Protein AF-A0A836G8R0-F1 (afdb_monomer_lite)

Foldseek 3Di:
DVLVLVLVVLLVVLLVLLVVLCVVCVVLVVVLVVLCCVPPVPDDDDPVLVVLVVVLVVVLVVVLVVVLVVLVVVLVCLLCVQVPPPDDPDPDDRDASDDDPDPDPCDPPVVVVVNVVVSVVSVVSSCSVSVSVSVLSVLVSVLVSLVVSLVVLVVVLVVVVVVVVVPPDDPPVPVSVVVSVVSVVVSVVSVVVSVVSVVSSCVSCVVSVVVVVVSVVVSCVSVVVVVVVVVVVVVVVVVVVVVVVVVVVVVVCVVPVPDDDDDDDDDPVVVVVVVVVVVVPPDDDDDDYDDD

pLDDT: mean 70.73, std 18.94, range [25.61, 92.38]

InterPro domains:
  IPR004117 Olfactory receptor, insect [PF02949] (3-235)
  IPR004117 Olfactory receptor, insect [PTHR21137] (2-230)

Organism: NCBI:txid230685

Structure (mmCIF, N/CA/C/O backbone):
data_AF-A0A836G8R0-F1
#
_entry.id   AF-A0A836G8R0-F1
#
loop_
_atom_site.group_PDB
_atom_site.id
_atom_site.type_symbol
_atom_site.label_atom_id
_atom_site.label_alt_id
_atom_site.label_comp_id
_atom_site.label_asym_id
_atom_site.label_entity_id
_atom_site.label_seq_id
_atom_site.pdbx_PDB_ins_code
_atom_site.Cartn_x
_atom_site.Cartn_y
_atom_site.Cartn_z
_atom_site.occupancy
_atom_site.B_iso_or_equiv
_atom_site.auth_seq_id
_atom_site.auth_comp_id
_atom_site.auth_asym_id
_atom_site.auth_atom_id
_atom_site.pdbx_PDB_model_num
ATOM 1 N N . ALA A 1 1 ? 19.517 -10.349 -19.714 1.00 54.19 1 ALA A N 1
ATOM 2 C CA . ALA A 1 1 ? 18.412 -9.606 -20.362 1.00 54.19 1 ALA A CA 1
ATOM 3 C C . ALA A 1 1 ? 17.059 -10.266 -20.089 1.00 54.19 1 ALA A C 1
ATOM 5 O O . ALA A 1 1 ? 16.215 -9.619 -19.489 1.00 54.19 1 ALA A O 1
ATOM 6 N N . VAL A 1 2 ? 16.879 -11.550 -20.431 1.00 60.78 2 VAL A N 1
ATOM 7 C CA . VAL A 1 2 ? 15.608 -12.286 -20.248 1.00 60.78 2 VAL A CA 1
ATOM 8 C C . VAL A 1 2 ? 15.081 -12.245 -18.806 1.00 60.78 2 VAL A C 1
ATOM 10 O O . VAL A 1 2 ? 13.935 -11.873 -18.593 1.00 60.78 2 VAL A O 1
ATOM 13 N N . THR A 1 3 ? 15.918 -12.533 -17.805 1.00 64.56 3 THR A N 1
ATOM 14 C CA . THR A 1 3 ? 15.520 -12.524 -16.381 1.00 64.56 3 THR A CA 1
ATOM 15 C C . THR A 1 3 ? 15.133 -11.136 -15.857 1.00 64.56 3 THR A C 1
ATOM 17 O O . THR A 1 3 ? 14.161 -11.005 -15.119 1.00 64.56 3 THR A O 1
ATOM 20 N N . SER A 1 4 ? 15.851 -10.089 -16.275 1.00 63.47 4 SER A N 1
ATOM 21 C CA . SER A 1 4 ? 15.553 -8.698 -15.900 1.00 63.47 4 SER A CA 1
ATOM 22 C C . SER A 1 4 ? 14.238 -8.215 -16.512 1.00 63.47 4 SER A C 1
ATOM 24 O O . SER A 1 4 ? 13.442 -7.570 -15.833 1.00 63.47 4 SER A O 1
ATOM 26 N N . ASN A 1 5 ? 13.991 -8.557 -17.780 1.00 70.56 5 ASN A N 1
ATOM 27 C CA . ASN A 1 5 ? 12.737 -8.231 -18.451 1.00 70.56 5 ASN A CA 1
ATOM 28 C C . ASN A 1 5 ? 11.573 -9.025 -17.847 1.00 70.56 5 ASN A C 1
ATOM 30 O O . ASN A 1 5 ? 10.518 -8.452 -17.620 1.00 70.56 5 ASN A O 1
ATOM 34 N N . LEU A 1 6 ? 11.782 -10.299 -17.501 1.00 73.38 6 LEU A N 1
ATOM 35 C CA . LEU A 1 6 ? 10.781 -11.119 -16.818 1.00 73.38 6 LEU A CA 1
ATOM 36 C C . LEU A 1 6 ? 10.360 -10.500 -15.477 1.00 73.38 6 LEU A C 1
ATOM 38 O O . LEU A 1 6 ? 9.170 -10.402 -15.198 1.00 73.38 6 LEU A O 1
ATOM 42 N N . CYS A 1 7 ? 11.319 -10.034 -14.671 1.00 71.25 7 CYS A N 1
ATOM 43 C CA . CYS A 1 7 ? 11.047 -9.353 -13.404 1.00 71.25 7 CYS A CA 1
ATOM 44 C C . CYS A 1 7 ? 10.188 -8.090 -13.608 1.00 71.25 7 CYS A C 1
ATOM 46 O O . CYS A 1 7 ? 9.173 -7.913 -12.936 1.00 71.25 7 CYS A O 1
ATOM 48 N N . ALA A 1 8 ? 10.535 -7.260 -14.596 1.00 74.88 8 ALA A N 1
ATOM 49 C CA . ALA A 1 8 ? 9.745 -6.087 -14.964 1.00 74.88 8 ALA A CA 1
ATOM 50 C C . ALA A 1 8 ? 8.329 -6.449 -15.450 1.00 74.88 8 ALA A C 1
ATOM 52 O O . ALA A 1 8 ? 7.353 -5.830 -15.029 1.00 74.88 8 ALA A O 1
ATOM 53 N N . THR A 1 9 ? 8.191 -7.475 -16.293 1.00 80.38 9 THR A N 1
ATOM 54 C CA . THR A 1 9 ? 6.889 -7.942 -16.785 1.00 80.38 9 THR A CA 1
ATOM 55 C C . THR A 1 9 ? 6.015 -8.473 -15.649 1.00 80.38 9 THR A C 1
ATOM 57 O O . THR A 1 9 ? 4.830 -8.155 -15.604 1.00 80.38 9 THR A O 1
ATOM 60 N N . LEU A 1 10 ? 6.580 -9.218 -14.694 1.00 81.75 10 LEU A N 1
ATOM 61 C CA . LEU A 1 10 ? 5.851 -9.698 -13.514 1.00 81.75 10 LEU A CA 1
ATOM 62 C C . LEU A 1 10 ? 5.336 -8.540 -12.648 1.00 81.75 10 LEU A C 1
ATOM 64 O O . LEU A 1 10 ? 4.197 -8.589 -12.184 1.00 81.75 10 LEU A O 1
ATOM 68 N N . LEU A 1 11 ? 6.132 -7.478 -12.479 1.00 80.88 11 LEU A N 1
ATOM 69 C CA . LEU A 1 11 ? 5.703 -6.265 -11.777 1.00 80.88 11 LEU A CA 1
ATOM 70 C C . LEU A 1 11 ? 4.557 -5.552 -12.511 1.00 80.88 11 LEU A C 1
ATOM 72 O O . LEU A 1 11 ? 3.596 -5.129 -11.874 1.00 80.88 11 LEU A O 1
ATOM 76 N N . LEU A 1 12 ? 4.605 -5.463 -13.843 1.00 82.38 12 LEU A N 1
ATOM 77 C CA . LEU A 1 12 ? 3.512 -4.882 -14.631 1.00 82.38 12 LEU A CA 1
ATOM 78 C C . LEU A 1 12 ? 2.228 -5.717 -14.537 1.00 82.38 12 LEU A C 1
ATOM 80 O O . LEU A 1 12 ? 1.152 -5.160 -14.325 1.00 82.38 12 LEU A O 1
ATOM 84 N N . ILE A 1 13 ? 2.334 -7.046 -14.622 1.00 85.06 13 ILE A N 1
ATOM 85 C CA . ILE A 1 13 ? 1.195 -7.958 -14.435 1.00 85.06 13 ILE A CA 1
ATOM 86 C 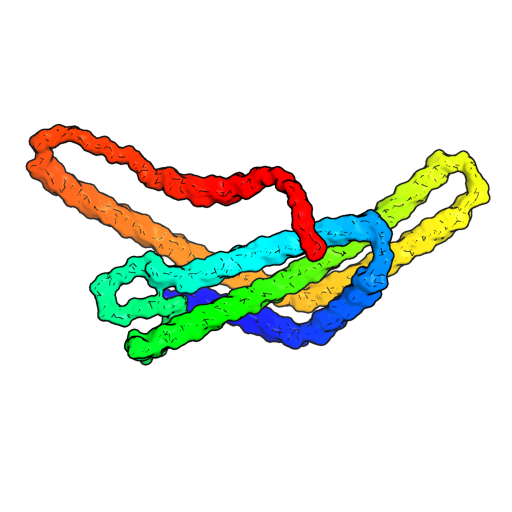C . ILE A 1 13 ? 0.569 -7.744 -13.053 1.00 85.06 13 ILE A C 1
ATOM 88 O O . ILE A 1 13 ? -0.648 -7.635 -12.940 1.00 85.06 13 ILE A O 1
ATOM 92 N N . MET A 1 14 ? 1.388 -7.619 -12.008 1.00 84.81 14 MET A N 1
ATOM 93 C CA . MET A 1 14 ? 0.929 -7.354 -10.645 1.00 84.81 14 MET A CA 1
ATOM 94 C C . MET A 1 14 ? 0.119 -6.050 -10.551 1.00 84.81 14 MET A C 1
ATOM 96 O O . MET A 1 14 ? -0.946 -6.030 -9.934 1.00 84.81 14 MET A O 1
ATOM 100 N N . ILE A 1 15 ? 0.580 -4.975 -11.196 1.00 84.56 15 ILE A N 1
ATOM 101 C CA . ILE A 1 15 ? -0.132 -3.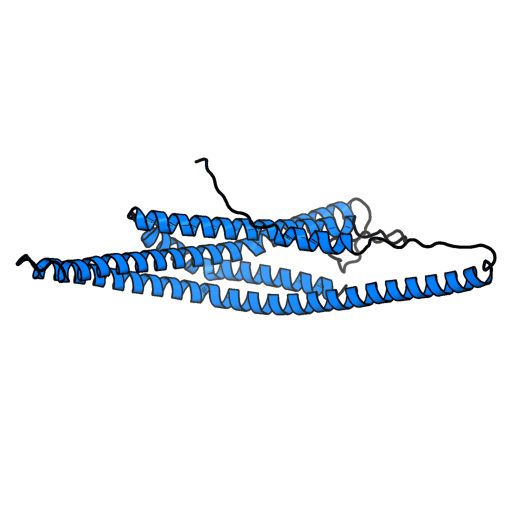686 -11.233 1.00 84.56 15 ILE A CA 1
ATOM 102 C C . ILE A 1 15 ? -1.474 -3.826 -11.951 1.00 84.56 15 ILE A C 1
ATOM 104 O O . ILE A 1 15 ? -2.493 -3.366 -11.435 1.00 84.56 15 ILE A O 1
ATOM 108 N N . LEU A 1 16 ? -1.498 -4.497 -13.105 1.00 84.81 16 LEU A N 1
ATOM 109 C CA . LEU A 1 16 ? -2.730 -4.736 -13.860 1.00 84.81 16 LEU A CA 1
ATOM 110 C C . LEU A 1 16 ? -3.735 -5.565 -13.055 1.00 84.81 16 LEU A C 1
ATOM 112 O O . LEU A 1 16 ? -4.916 -5.229 -13.025 1.00 84.81 16 LEU A O 1
ATOM 116 N N . VAL A 1 17 ? -3.271 -6.596 -12.343 1.00 85.81 17 VAL A N 1
ATOM 117 C CA . VAL A 1 17 ? -4.113 -7.405 -11.450 1.00 85.81 17 VAL A CA 1
ATOM 118 C C . VAL A 1 17 ? -4.684 -6.552 -10.317 1.00 85.81 17 VAL A C 1
ATOM 120 O O . VAL A 1 17 ? -5.879 -6.655 -10.037 1.00 85.81 17 VAL A O 1
ATOM 123 N N . LYS A 1 18 ? -3.887 -5.676 -9.687 1.00 83.69 18 LYS A N 1
ATOM 124 C CA . LYS A 1 18 ? -4.376 -4.762 -8.637 1.00 83.69 18 LYS A CA 1
ATOM 125 C C . LYS A 1 18 ? -5.424 -3.788 -9.168 1.00 83.69 18 LYS A C 1
ATOM 127 O O . LYS A 1 18 ? -6.480 -3.653 -8.556 1.00 83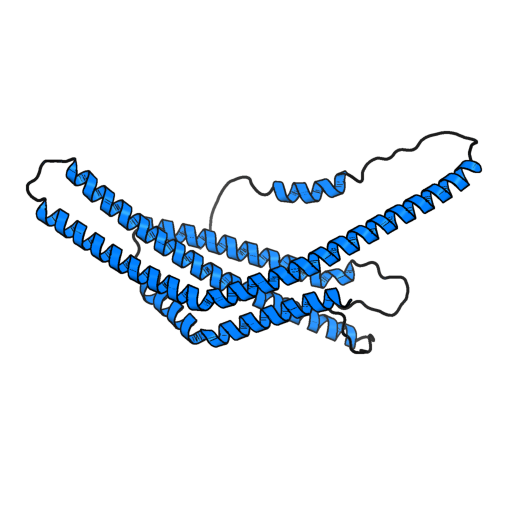.69 18 LYS A O 1
ATOM 132 N N . LEU A 1 19 ? -5.156 -3.138 -10.302 1.00 83.31 19 LEU A N 1
ATOM 133 C CA . LEU A 1 19 ? -6.085 -2.190 -10.924 1.00 83.31 19 LEU A CA 1
ATOM 134 C C . LEU A 1 19 ? -7.384 -2.880 -11.349 1.00 83.31 19 LEU A C 1
ATOM 136 O O . LEU A 1 19 ? -8.466 -2.407 -11.009 1.00 83.31 19 LEU A O 1
ATOM 140 N N . GLY A 1 20 ? -7.284 -4.034 -12.012 1.00 81.44 20 GLY A N 1
ATOM 141 C CA . GLY A 1 20 ? -8.441 -4.836 -12.404 1.00 81.44 20 GLY A CA 1
ATOM 142 C C . GLY A 1 20 ? -9.262 -5.292 -11.199 1.00 81.44 20 GLY A C 1
ATOM 143 O O . GLY A 1 20 ? -10.484 -5.169 -11.204 1.00 81.44 20 GLY A O 1
ATOM 144 N N . SER A 1 21 ? -8.602 -5.727 -10.124 1.00 81.81 21 SER A N 1
ATOM 145 C CA . SER A 1 21 ? -9.280 -6.108 -8.879 1.00 81.81 21 SER A CA 1
ATOM 146 C C . SER A 1 21 ? -9.962 -4.912 -8.213 1.00 81.81 21 SER A C 1
ATOM 148 O O . SER A 1 21 ? -11.096 -5.028 -7.761 1.00 81.81 21 SER A O 1
ATOM 150 N N . PHE A 1 22 ? -9.311 -3.746 -8.176 1.00 79.75 22 PHE A N 1
ATOM 151 C CA . PHE A 1 22 ? -9.901 -2.523 -7.630 1.00 79.75 22 PHE A CA 1
ATOM 152 C C . PHE A 1 22 ? -11.148 -2.096 -8.415 1.00 79.75 22 PHE A C 1
ATOM 154 O O . PHE A 1 22 ? -12.154 -1.724 -7.816 1.00 79.75 22 PHE A O 1
ATOM 161 N N . MET A 1 23 ? -11.110 -2.205 -9.746 1.00 80.94 23 MET A N 1
ATOM 162 C CA . MET A 1 23 ? -12.273 -1.954 -10.597 1.00 80.94 23 MET A CA 1
ATOM 163 C C . MET A 1 23 ? -13.387 -2.978 -10.366 1.00 80.94 23 MET A C 1
ATOM 165 O O . MET A 1 23 ? -14.545 -2.591 -10.244 1.00 80.94 23 MET A O 1
ATOM 169 N N . PHE A 1 24 ? -13.047 -4.264 -10.258 1.00 83.06 24 PHE A N 1
ATOM 170 C CA . PHE A 1 24 ? -14.015 -5.339 -10.036 1.00 83.06 24 PHE A CA 1
ATOM 171 C C . PHE A 1 24 ? -14.709 -5.234 -8.671 1.00 83.06 24 PHE A C 1
ATOM 173 O O . PHE A 1 24 ? -15.914 -5.436 -8.561 1.00 83.06 24 PHE A O 1
ATOM 180 N N . TYR A 1 25 ? -13.967 -4.873 -7.622 1.00 83.38 25 TYR A N 1
ATOM 181 C CA . TYR A 1 25 ? -14.499 -4.723 -6.267 1.00 83.38 25 TYR A CA 1
ATOM 182 C C . TYR A 1 25 ? -14.983 -3.309 -5.941 1.00 83.38 25 TYR A C 1
ATOM 184 O O . TYR A 1 25 ? -15.317 -3.039 -4.785 1.00 83.38 25 TYR A O 1
ATOM 192 N N . ARG A 1 26 ? -15.048 -2.410 -6.930 1.00 82.75 26 ARG A N 1
ATOM 193 C CA . ARG A 1 26 ? -15.385 -0.996 -6.735 1.00 82.75 26 ARG A CA 1
ATOM 194 C C . ARG A 1 26 ? -16.664 -0.808 -5.925 1.00 82.75 26 ARG A C 1
ATOM 196 O O . ARG A 1 26 ? -16.648 -0.047 -4.965 1.00 82.75 26 ARG A O 1
ATOM 203 N N . ASP A 1 27 ? -17.738 -1.519 -6.257 1.00 85.31 27 ASP A N 1
ATOM 204 C CA . ASP A 1 27 ? -19.027 -1.356 -5.571 1.00 85.31 27 ASP A CA 1
ATOM 205 C C . ASP A 1 27 ? -18.956 -1.780 -4.099 1.00 85.31 27 ASP A C 1
ATOM 207 O O . ASP A 1 27 ? -19.464 -1.087 -3.217 1.00 85.31 27 ASP A O 1
ATOM 211 N N . MET A 1 28 ? -18.249 -2.877 -3.803 1.00 84.31 28 MET A N 1
ATOM 212 C CA . MET A 1 28 ? -18.026 -3.313 -2.422 1.00 84.31 28 MET A CA 1
ATOM 213 C C . MET A 1 28 ? -17.127 -2.342 -1.653 1.00 84.31 28 MET A C 1
ATOM 215 O O . MET A 1 28 ? -17.401 -2.050 -0.490 1.00 84.31 28 MET A O 1
ATOM 219 N N . ILE A 1 29 ? -16.081 -1.814 -2.291 1.00 82.88 29 ILE A N 1
ATOM 220 C CA . ILE A 1 29 ? -15.187 -0.814 -1.697 1.00 82.88 29 ILE A CA 1
ATOM 221 C C . ILE A 1 29 ? -15.958 0.475 -1.386 1.00 82.88 29 ILE A C 1
ATOM 223 O O . ILE A 1 29 ? -15.849 0.995 -0.277 1.00 82.88 29 ILE A O 1
ATOM 227 N N . MET A 1 30 ? -16.788 0.959 -2.312 1.00 84.06 30 MET A N 1
ATOM 228 C CA . MET A 1 30 ? -17.650 2.123 -2.082 1.00 84.06 30 MET A CA 1
ATOM 229 C C . MET A 1 30 ? -18.652 1.864 -0.952 1.00 84.06 30 MET A C 1
ATOM 231 O O . MET A 1 30 ? -18.862 2.735 -0.109 1.00 84.06 30 MET A O 1
ATOM 235 N N . GLY A 1 31 ? -19.207 0.652 -0.865 1.00 85.19 31 GLY A N 1
ATOM 236 C CA . GLY A 1 31 ? -20.047 0.235 0.258 1.00 85.19 31 GLY A CA 1
ATOM 237 C C . GLY A 1 31 ? -19.312 0.258 1.604 1.00 85.19 31 GLY A C 1
ATOM 238 O O . GLY A 1 31 ? -19.872 0.716 2.600 1.00 85.19 31 GLY A O 1
ATOM 239 N N . LEU A 1 32 ? -18.048 -0.178 1.643 1.00 85.31 32 LEU A N 1
ATOM 240 C CA . LEU A 1 32 ? -17.201 -0.109 2.839 1.00 85.31 32 LEU A CA 1
ATOM 241 C C . LEU A 1 32 ? -16.897 1.339 3.241 1.00 85.31 32 LEU A C 1
ATOM 243 O O . LEU A 1 32 ? -16.991 1.656 4.426 1.00 85.31 32 LEU A O 1
ATOM 247 N N . ILE A 1 33 ? -16.586 2.212 2.277 1.00 85.25 33 ILE A N 1
ATOM 248 C CA . ILE A 1 33 ? -16.366 3.647 2.518 1.00 85.25 33 ILE A CA 1
ATOM 249 C C . ILE A 1 33 ? -17.631 4.277 3.099 1.00 85.25 33 ILE A C 1
ATOM 251 O O . ILE A 1 33 ? -17.570 4.905 4.150 1.00 85.25 33 ILE A O 1
ATOM 255 N N . HIS A 1 34 ? -18.786 4.053 2.470 1.00 85.75 34 HIS A N 1
ATOM 256 C CA . HIS A 1 34 ? -20.050 4.616 2.937 1.00 85.75 34 HIS A CA 1
ATOM 257 C C . HIS A 1 34 ? -20.434 4.097 4.331 1.00 85.75 34 HIS A C 1
ATOM 259 O O . HIS A 1 34 ? -20.905 4.849 5.186 1.00 85.75 34 HIS A O 1
ATOM 265 N N . PHE A 1 35 ? -20.197 2.808 4.597 1.00 83.56 35 PHE A N 1
ATOM 266 C CA . PHE A 1 35 ? -20.387 2.241 5.928 1.00 83.56 35 PHE A CA 1
ATOM 267 C C . PHE A 1 35 ? -19.480 2.919 6.961 1.00 83.56 35 PHE A C 1
ATOM 269 O O . PHE A 1 35 ? -19.952 3.239 8.057 1.00 83.56 35 PHE A O 1
ATOM 276 N N . ALA A 1 36 ? -18.209 3.141 6.622 1.00 82.56 36 ALA A N 1
ATOM 277 C CA . ALA A 1 36 ? -17.244 3.787 7.500 1.00 82.56 36 ALA A CA 1
ATOM 278 C C . ALA A 1 36 ? -17.600 5.253 7.765 1.00 82.56 36 ALA A C 1
ATOM 280 O O . ALA A 1 36 ? -17.610 5.688 8.912 1.00 82.56 36 ALA A O 1
ATOM 281 N N . GLU A 1 37 ? -17.986 5.991 6.732 1.00 81.50 37 GLU A N 1
ATOM 282 C CA . GLU A 1 37 ? -18.425 7.377 6.843 1.00 81.50 37 GLU A CA 1
ATOM 283 C C . GLU A 1 37 ? -19.621 7.506 7.794 1.00 81.50 37 GLU A C 1
ATOM 285 O O . GLU A 1 37 ? -19.577 8.257 8.772 1.00 81.50 37 GLU A O 1
ATOM 290 N N . LYS A 1 38 ? -20.655 6.688 7.571 1.00 82.12 38 LYS A N 1
ATOM 291 C CA . LYS A 1 38 ? -21.892 6.717 8.355 1.00 82.12 38 LYS A CA 1
ATOM 292 C C . LYS A 1 38 ? -21.706 6.279 9.809 1.00 82.12 38 LYS A C 1
ATOM 294 O O . LYS A 1 38 ? -22.376 6.810 10.689 1.00 82.12 38 LYS A O 1
ATOM 299 N N . ASN A 1 39 ? -20.864 5.276 10.068 1.00 78.56 39 ASN A N 1
ATOM 300 C CA . ASN A 1 39 ? -20.723 4.693 11.409 1.00 78.56 39 ASN A CA 1
ATOM 301 C C . ASN A 1 39 ? -19.535 5.243 12.204 1.00 78.56 39 ASN A C 1
ATOM 303 O O . ASN A 1 39 ? -19.537 5.095 13.425 1.00 78.56 39 ASN A O 1
ATOM 307 N N . PHE A 1 40 ? -18.530 5.826 11.545 1.00 77.69 40 PHE A N 1
ATOM 308 C CA . PHE A 1 40 ? -17.281 6.233 12.188 1.00 77.69 40 PHE A CA 1
ATOM 309 C C . PHE A 1 40 ? -16.953 7.709 11.988 1.00 77.69 40 PHE A C 1
ATOM 311 O O . PHE A 1 40 ? -16.570 8.344 12.964 1.00 77.69 40 PHE A O 1
ATOM 318 N N . TRP A 1 41 ? -17.077 8.272 10.783 1.00 72.06 41 TRP A N 1
ATOM 319 C CA . TRP A 1 41 ? -16.691 9.674 10.547 1.00 72.06 41 TRP A CA 1
ATOM 320 C C . TRP A 1 41 ? -17.763 10.677 10.976 1.00 72.06 41 TRP A C 1
ATOM 322 O O . TRP A 1 41 ? -17.426 11.749 11.464 1.00 72.06 41 TRP A O 1
ATOM 332 N N . GLY A 1 42 ? -19.044 10.317 10.871 1.00 66.88 42 GLY A N 1
ATOM 333 C CA . GLY A 1 42 ? -20.162 11.161 11.311 1.00 66.88 42 GLY A CA 1
ATOM 334 C C . GLY A 1 42 ? -20.458 11.129 12.817 1.00 66.88 42 GLY A C 1
ATOM 335 O O . GLY A 1 42 ? -21.486 11.654 13.237 1.00 66.88 42 GLY A O 1
ATOM 336 N N . VAL A 1 43 ? -19.619 10.480 13.632 1.00 76.81 43 VAL A N 1
ATOM 337 C CA . VAL A 1 43 ? -19.866 10.288 15.071 1.00 76.81 43 VAL A CA 1
ATOM 338 C C . VAL A 1 43 ? -19.007 11.241 15.897 1.00 76.81 43 VAL A C 1
ATOM 340 O O . VAL A 1 43 ? -17.803 11.355 15.685 1.00 76.81 43 VAL A O 1
ATOM 343 N N . THR A 1 44 ? -19.615 11.896 16.888 1.00 74.25 44 THR A N 1
ATOM 344 C CA . THR A 1 44 ? -18.897 12.703 17.882 1.00 74.25 44 THR A CA 1
ATOM 345 C C . THR A 1 44 ? -18.178 11.793 18.876 1.00 74.25 44 THR A C 1
ATOM 347 O O . THR A 1 44 ? -18.823 11.048 19.620 1.00 74.25 44 THR A O 1
ATOM 350 N N . TYR A 1 45 ? -16.848 11.848 18.888 1.00 77.75 45 TYR A N 1
ATOM 351 C CA . TYR A 1 45 ? -16.015 11.098 19.828 1.00 77.75 45 TYR A CA 1
ATOM 352 C C . TYR A 1 45 ? -15.768 11.893 21.111 1.00 77.75 45 TYR A C 1
ATOM 354 O O . TYR A 1 45 ? -15.608 13.111 21.076 1.00 77.75 45 TYR A O 1
ATOM 362 N N . ASP A 1 46 ? -15.701 11.181 22.235 1.00 84.94 46 ASP A N 1
ATOM 363 C CA . ASP A 1 46 ? -15.134 11.692 23.482 1.00 84.94 46 ASP A CA 1
ATOM 364 C C . ASP A 1 46 ? -13.646 12.040 23.311 1.00 84.94 46 ASP A C 1
ATOM 366 O O . ASP A 1 46 ? -12.974 11.540 22.404 1.00 84.94 46 ASP A O 1
ATOM 370 N N . GLU A 1 47 ? -13.120 12.899 24.186 1.00 86.00 47 GLU A N 1
ATOM 371 C CA . GLU A 1 47 ? -11.750 13.412 24.075 1.00 86.00 47 GLU A CA 1
ATOM 372 C C . GLU A 1 47 ? -10.700 12.288 24.073 1.00 86.00 47 GLU A C 1
ATOM 374 O O . GLU A 1 47 ? -9.763 12.320 23.273 1.00 86.00 47 GLU A O 1
ATOM 379 N N . ALA A 1 48 ? -10.892 11.246 24.889 1.00 85.19 48 ALA A N 1
ATOM 380 C CA . ALA A 1 48 ? -10.003 10.087 24.933 1.00 85.19 48 ALA A CA 1
ATOM 381 C C . ALA A 1 48 ? -10.026 9.296 23.612 1.00 85.19 48 ALA A C 1
ATOM 383 O O . ALA A 1 48 ? -8.976 9.021 23.024 1.00 85.19 48 ALA A O 1
ATOM 384 N N . SER A 1 49 ? -11.212 8.993 23.080 1.00 85.44 49 SER A N 1
ATOM 385 C CA . SER A 1 49 ? -11.365 8.313 21.788 1.00 85.44 49 SER A CA 1
ATOM 386 C C . SER A 1 49 ? -10.828 9.143 20.618 1.00 85.44 49 SER A C 1
ATOM 388 O O . SER A 1 49 ? -10.220 8.586 19.701 1.00 85.44 49 SER A O 1
ATOM 390 N N . ALA A 1 50 ? -10.987 10.469 20.655 1.00 87.31 50 ALA A N 1
ATOM 391 C CA . ALA A 1 50 ? -10.431 11.380 19.657 1.00 87.31 50 ALA A CA 1
ATOM 392 C C . ALA A 1 50 ? -8.893 11.411 19.700 1.00 87.31 50 ALA A C 1
ATOM 394 O O . ALA A 1 50 ? -8.243 11.404 18.651 1.00 87.31 50 ALA A O 1
ATOM 395 N N . GLN A 1 51 ? -8.291 11.389 20.896 1.00 90.75 51 GLN A N 1
ATOM 396 C CA . GLN A 1 51 ? -6.838 11.280 21.050 1.00 90.75 51 GLN A CA 1
ATOM 397 C C . GLN A 1 51 ? -6.302 9.947 20.513 1.00 90.75 51 GLN A C 1
ATOM 399 O O . GLN A 1 51 ? -5.284 9.943 19.814 1.00 90.75 51 GLN A O 1
ATOM 404 N N . ILE A 1 52 ? -6.997 8.834 20.778 1.00 90.06 52 ILE A N 1
ATOM 405 C CA . ILE A 1 52 ? -6.652 7.520 20.218 1.00 90.06 52 ILE A CA 1
ATOM 406 C C . ILE A 1 52 ? -6.687 7.586 18.689 1.00 90.06 52 ILE A C 1
ATOM 408 O O . ILE A 1 52 ? -5.689 7.252 18.049 1.00 90.06 52 ILE A O 1
ATOM 412 N N . LEU A 1 53 ? -7.788 8.067 18.101 1.00 89.75 53 LEU A N 1
ATOM 413 C CA . LEU A 1 53 ? -7.941 8.162 16.648 1.00 89.75 53 LEU A CA 1
ATOM 414 C C . LEU A 1 53 ? -6.824 9.003 16.017 1.00 89.75 53 LEU A C 1
ATOM 416 O O . LEU A 1 53 ? -6.146 8.531 15.110 1.00 89.75 53 LEU A O 1
ATOM 420 N N . LYS A 1 54 ? -6.526 10.179 16.583 1.00 90.31 54 LYS A N 1
ATOM 421 C CA . LYS A 1 54 ? -5.434 11.052 16.124 1.00 90.31 54 LYS A CA 1
ATOM 422 C C . LYS A 1 54 ? -4.061 10.373 16.184 1.00 90.31 54 LYS A C 1
ATOM 424 O O . LYS A 1 54 ? -3.203 10.626 15.336 1.00 90.31 54 LYS A O 1
ATOM 429 N N . GLY A 1 55 ? -3.833 9.517 17.181 1.00 91.88 55 GLY A N 1
ATOM 430 C CA . GLY A 1 55 ? -2.622 8.703 17.286 1.00 91.88 55 GLY A CA 1
ATOM 431 C C . GLY A 1 55 ? -2.486 7.707 16.132 1.00 91.88 55 GLY A C 1
ATOM 432 O O . GLY A 1 55 ? -1.421 7.625 15.514 1.00 91.88 55 GLY A O 1
ATOM 433 N N . TYR A 1 56 ? -3.569 6.999 15.804 1.00 90.75 56 TYR A N 1
ATOM 434 C CA . TYR A 1 56 ? -3.610 6.065 14.675 1.00 90.75 56 TYR A CA 1
ATOM 435 C C . TYR A 1 56 ? -3.555 6.774 13.321 1.00 90.75 56 TYR A C 1
ATOM 437 O O . TYR A 1 56 ? -2.850 6.301 12.433 1.00 90.75 56 TYR A O 1
ATOM 445 N N . ASP A 1 57 ? -4.195 7.933 13.173 1.00 89.56 57 ASP A N 1
ATOM 446 C CA . ASP A 1 57 ? -4.100 8.747 11.960 1.00 89.56 57 ASP A CA 1
ATOM 447 C C . ASP A 1 57 ? -2.654 9.186 11.726 1.00 89.56 57 ASP A C 1
ATOM 449 O O . ASP A 1 57 ? -2.117 9.032 10.631 1.00 89.56 57 ASP A O 1
ATOM 453 N N . LYS A 1 58 ? -1.955 9.644 12.773 1.00 91.69 58 LYS A N 1
ATOM 454 C CA . LYS A 1 58 ? -0.531 9.991 12.674 1.00 91.69 58 LYS A CA 1
ATOM 455 C C . LYS A 1 58 ? 0.333 8.787 12.298 1.00 91.69 58 LYS A C 1
ATOM 457 O O . LYS A 1 58 ? 1.254 8.931 11.490 1.00 91.69 58 LYS A O 1
ATOM 462 N N . LEU A 1 59 ? 0.056 7.616 12.873 1.00 90.25 59 LEU A N 1
ATOM 463 C CA . LEU A 1 59 ? 0.736 6.370 12.519 1.00 90.25 59 LEU A CA 1
ATOM 464 C C . LEU A 1 59 ? 0.504 6.024 11.040 1.00 90.25 59 LEU A C 1
ATOM 466 O O . LEU A 1 59 ? 1.470 5.770 10.322 1.00 90.25 59 LEU A O 1
ATOM 470 N N . GLY A 1 60 ? -0.744 6.089 10.573 1.00 87.69 60 GLY A N 1
ATOM 471 C CA . GLY A 1 60 ? -1.116 5.820 9.186 1.00 87.69 60 GLY A CA 1
ATOM 472 C C . GLY A 1 60 ? -0.489 6.787 8.200 1.00 87.69 60 GLY A C 1
ATOM 473 O O . GLY A 1 60 ? 0.149 6.345 7.247 1.00 87.69 60 GLY A O 1
ATOM 474 N N . MET A 1 61 ? -0.547 8.090 8.473 1.00 88.00 61 MET A N 1
ATOM 475 C CA . MET A 1 61 ? 0.127 9.095 7.651 1.00 88.00 61 MET A CA 1
ATOM 476 C C . MET A 1 61 ? 1.637 8.842 7.592 1.00 88.00 61 MET A C 1
ATOM 478 O O . MET A 1 61 ? 2.231 8.902 6.518 1.00 88.00 61 MET A O 1
ATOM 482 N N . THR A 1 62 ? 2.264 8.483 8.717 1.00 90.19 62 THR A N 1
ATOM 483 C CA . THR A 1 62 ? 3.696 8.144 8.746 1.00 90.19 62 THR A CA 1
ATOM 484 C C . THR A 1 62 ? 3.998 6.917 7.879 1.00 90.19 62 THR A C 1
ATOM 486 O O . THR A 1 62 ? 4.944 6.954 7.091 1.00 90.19 62 THR A O 1
ATOM 489 N N . MET A 1 63 ? 3.195 5.851 7.959 1.00 87.31 63 MET A N 1
ATOM 490 C CA . MET A 1 63 ? 3.356 4.659 7.110 1.00 87.31 63 MET A CA 1
ATOM 491 C C . MET A 1 63 ? 3.174 4.983 5.619 1.00 87.31 63 MET A C 1
ATOM 493 O O . MET A 1 63 ? 4.002 4.582 4.806 1.00 87.31 63 MET A O 1
ATOM 497 N N . ILE A 1 64 ? 2.151 5.763 5.259 1.00 87.94 64 ILE A N 1
ATOM 498 C CA . ILE A 1 64 ? 1.872 6.153 3.868 1.00 87.94 64 ILE A CA 1
ATOM 499 C C . ILE A 1 64 ? 3.012 6.999 3.298 1.00 87.94 64 ILE A C 1
ATOM 501 O O . ILE A 1 64 ? 3.503 6.711 2.204 1.00 87.94 64 ILE A O 1
ATOM 505 N N . TYR A 1 65 ? 3.469 8.025 4.024 1.00 87.06 65 TYR A N 1
ATOM 506 C CA . TYR A 1 65 ? 4.544 8.898 3.544 1.00 87.06 65 TYR A CA 1
ATOM 507 C C . TYR A 1 65 ? 5.868 8.154 3.402 1.00 87.06 65 TYR A C 1
ATOM 509 O O . TYR A 1 65 ? 6.547 8.308 2.389 1.00 87.06 65 TYR A O 1
ATOM 517 N N . THR A 1 66 ? 6.224 7.323 4.384 1.00 86.12 66 THR A N 1
ATOM 518 C CA . THR A 1 66 ? 7.465 6.537 4.333 1.00 86.12 66 THR A CA 1
ATOM 519 C C . THR A 1 66 ? 7.458 5.545 3.173 1.00 86.12 66 THR A C 1
ATOM 521 O O . THR A 1 66 ? 8.424 5.504 2.412 1.00 86.12 66 THR A O 1
ATOM 524 N N . PHE A 1 67 ? 6.359 4.814 2.970 1.00 83.25 67 PHE A N 1
ATOM 525 C CA . PHE A 1 67 ? 6.225 3.874 1.859 1.00 83.25 67 PHE A CA 1
ATOM 526 C C . PHE A 1 67 ? 6.264 4.576 0.495 1.00 83.25 67 PHE A C 1
ATOM 528 O O . PHE A 1 67 ? 7.020 4.181 -0.393 1.00 83.25 67 PHE A O 1
ATOM 535 N N . THR A 1 68 ? 5.525 5.676 0.351 1.00 84.00 68 THR A N 1
ATOM 536 C CA . THR A 1 68 ? 5.490 6.474 -0.883 1.00 84.00 68 THR A CA 1
ATOM 537 C C . THR A 1 68 ? 6.873 7.037 -1.221 1.00 84.00 68 THR A C 1
ATOM 539 O O . THR A 1 68 ? 7.327 6.932 -2.359 1.00 84.00 68 THR A O 1
ATOM 542 N N . PHE A 1 69 ? 7.592 7.569 -0.229 1.00 84.94 69 PHE A N 1
ATOM 543 C CA . PHE A 1 69 ? 8.950 8.086 -0.403 1.00 84.94 69 PHE A CA 1
ATOM 544 C C . PHE A 1 69 ? 9.938 7.003 -0.860 1.00 84.94 69 PHE A C 1
ATOM 546 O O . PHE A 1 69 ? 10.726 7.241 -1.776 1.00 84.94 69 PHE A O 1
ATOM 553 N N . MET A 1 70 ? 9.863 5.795 -0.287 1.00 83.38 70 MET A N 1
ATOM 554 C CA . MET A 1 70 ? 10.692 4.661 -0.717 1.00 83.38 70 MET A CA 1
ATOM 555 C C . MET A 1 70 ? 10.444 4.289 -2.186 1.00 83.38 70 MET A C 1
ATOM 557 O O . MET A 1 70 ? 11.403 4.093 -2.936 1.00 83.38 70 MET A O 1
ATOM 561 N N . VAL A 1 71 ? 9.179 4.235 -2.619 1.00 80.31 71 VAL A N 1
ATOM 562 C CA . VAL A 1 71 ? 8.822 3.903 -4.010 1.00 80.31 71 VAL A CA 1
ATOM 563 C C . VAL A 1 71 ? 9.277 4.994 -4.982 1.00 80.31 71 VAL A C 1
ATOM 565 O O . VAL A 1 71 ? 9.801 4.675 -6.053 1.00 80.31 71 VAL A O 1
ATOM 568 N N . TYR A 1 72 ? 9.160 6.271 -4.609 1.00 80.00 72 TYR A N 1
ATOM 569 C CA . TYR A 1 72 ? 9.674 7.374 -5.425 1.00 80.00 72 TYR A CA 1
ATOM 570 C C . TYR A 1 72 ? 11.191 7.314 -5.594 1.00 80.00 72 TYR A C 1
ATOM 572 O O . TYR A 1 72 ? 11.670 7.435 -6.719 1.00 80.00 72 TYR A O 1
ATOM 580 N N . ILE A 1 73 ? 11.947 7.066 -4.518 1.00 80.12 73 ILE A N 1
ATOM 581 C CA . ILE A 1 73 ? 13.405 6.897 -4.606 1.00 80.12 73 ILE A CA 1
ATOM 582 C C . ILE A 1 73 ? 13.760 5.727 -5.527 1.00 80.12 73 ILE A C 1
ATOM 584 O O . ILE A 1 73 ? 14.644 5.862 -6.371 1.00 80.12 73 ILE A O 1
ATOM 588 N N . ALA A 1 74 ? 13.082 4.586 -5.393 1.00 77.50 74 ALA A N 1
ATOM 589 C CA . ALA A 1 74 ? 13.329 3.423 -6.242 1.00 77.50 74 ALA A CA 1
ATOM 590 C C . ALA A 1 74 ? 13.043 3.724 -7.723 1.00 77.50 74 ALA A C 1
ATOM 592 O O . ALA A 1 74 ? 13.860 3.404 -8.585 1.00 77.50 74 ALA A O 1
ATOM 593 N N . THR A 1 75 ? 11.926 4.397 -8.007 1.00 76.12 75 THR A N 1
ATOM 594 C CA . THR A 1 75 ? 11.526 4.799 -9.365 1.00 76.12 75 THR A CA 1
ATOM 595 C C . THR A 1 75 ? 12.522 5.786 -9.967 1.00 76.12 75 THR A C 1
ATOM 597 O O . THR A 1 75 ? 12.946 5.624 -11.108 1.00 76.12 75 THR A O 1
ATOM 600 N N . PHE A 1 76 ? 12.949 6.780 -9.185 1.00 77.12 76 PHE A N 1
ATOM 601 C CA . PHE A 1 76 ? 13.959 7.745 -9.601 1.00 77.12 76 PHE A CA 1
ATOM 602 C C . PHE A 1 76 ? 15.290 7.045 -9.898 1.00 77.12 76 PHE A C 1
ATOM 604 O O . PHE A 1 76 ? 15.837 7.201 -10.983 1.00 77.12 76 PHE A O 1
ATOM 611 N N . ASN A 1 77 ? 15.770 6.183 -8.998 1.00 73.06 77 ASN A N 1
ATOM 612 C CA . ASN A 1 77 ? 16.984 5.398 -9.234 1.00 73.06 77 ASN A CA 1
ATOM 613 C C . ASN A 1 77 ? 16.891 4.542 -10.504 1.00 73.06 77 ASN A C 1
ATOM 615 O O . ASN A 1 77 ? 17.875 4.436 -11.228 1.00 73.06 77 ASN A O 1
ATOM 619 N N . TYR A 1 78 ? 15.725 3.960 -10.796 1.00 70.12 78 TYR A N 1
ATOM 620 C CA . TYR A 1 78 ? 15.518 3.154 -11.999 1.00 70.12 78 TYR A CA 1
ATOM 621 C C . TYR A 1 78 ? 15.590 3.987 -13.287 1.00 70.12 78 TYR A C 1
ATOM 623 O O . TYR A 1 78 ? 16.240 3.579 -14.244 1.00 70.12 78 TYR A O 1
ATOM 631 N N . ILE A 1 79 ? 14.981 5.178 -13.294 1.00 72.75 79 ILE A N 1
ATOM 632 C CA . ILE A 1 79 ? 15.025 6.106 -14.435 1.00 72.75 79 ILE A CA 1
ATOM 633 C C . ILE A 1 79 ? 16.449 6.627 -14.662 1.00 72.75 79 ILE A C 1
ATOM 635 O O . ILE A 1 79 ? 16.878 6.753 -15.803 1.00 72.75 79 ILE A O 1
ATOM 639 N N . PHE A 1 80 ? 17.200 6.906 -13.592 1.00 72.25 80 PHE A N 1
ATOM 640 C CA . PHE A 1 80 ? 18.548 7.469 -13.704 1.00 72.25 80 PHE A CA 1
ATOM 641 C C . PHE A 1 80 ? 19.667 6.427 -13.870 1.00 72.25 80 PHE A C 1
ATOM 643 O O . PHE A 1 80 ? 20.770 6.793 -14.274 1.00 72.25 80 PHE A O 1
ATOM 650 N N . ALA A 1 81 ? 19.404 5.143 -13.609 1.00 68.12 81 ALA A N 1
ATOM 651 C CA . ALA A 1 81 ? 20.360 4.045 -13.779 1.00 68.12 81 ALA A CA 1
ATOM 652 C C . ALA A 1 81 ? 21.145 4.064 -15.114 1.00 68.12 81 ALA A C 1
ATOM 654 O O . ALA A 1 81 ? 22.376 3.986 -15.049 1.00 68.12 81 ALA A O 1
ATOM 655 N N . PRO A 1 82 ? 20.518 4.237 -16.300 1.00 67.19 82 PRO A N 1
ATOM 656 C CA . PRO A 1 82 ? 21.241 4.246 -17.576 1.00 67.19 82 PRO A CA 1
ATOM 657 C C . PRO A 1 82 ? 22.241 5.404 -17.743 1.00 67.19 82 PRO A C 1
ATOM 659 O O . PRO A 1 82 ? 23.123 5.307 -18.589 1.00 67.19 82 PRO A O 1
ATOM 662 N N . PHE A 1 83 ? 22.164 6.479 -16.946 1.00 66.44 83 PHE A N 1
ATOM 663 C CA . PHE A 1 83 ? 23.149 7.573 -16.997 1.00 66.44 83 PHE A CA 1
ATOM 664 C C . PHE A 1 83 ? 24.436 7.279 -16.216 1.00 66.44 83 PHE A C 1
ATOM 666 O O . PHE A 1 83 ? 25.462 7.907 -16.472 1.00 66.44 83 PHE A O 1
ATOM 673 N N . PHE A 1 84 ? 24.387 6.362 -15.246 1.00 61.78 84 PHE A N 1
ATOM 674 C CA . PHE A 1 84 ? 25.527 6.030 -14.384 1.00 61.78 84 PHE A CA 1
ATOM 675 C C . PHE A 1 84 ? 26.253 4.749 -14.806 1.00 61.78 84 PHE A C 1
ATOM 677 O O . PHE A 1 84 ? 27.335 4.461 -14.289 1.00 61.78 84 PHE A O 1
ATOM 684 N N . GLU A 1 85 ? 25.675 3.969 -15.721 1.00 58.09 85 GLU A N 1
ATOM 685 C CA . GLU A 1 85 ? 26.317 2.771 -16.250 1.00 58.09 85 GLU A CA 1
ATOM 686 C C . GLU A 1 85 ? 27.421 3.182 -17.248 1.00 58.09 85 GLU A C 1
ATOM 688 O O . GLU A 1 85 ? 27.150 3.961 -18.166 1.00 58.09 85 GLU A O 1
ATOM 693 N N . PRO A 1 86 ? 28.686 2.742 -17.064 1.00 53.53 86 PRO A N 1
ATOM 694 C CA . PRO A 1 86 ? 29.775 3.130 -17.951 1.00 53.53 86 PRO A CA 1
ATOM 695 C C . PRO A 1 86 ? 29.455 2.703 -19.380 1.00 53.53 86 PRO A C 1
ATOM 697 O O . PRO A 1 86 ? 29.273 1.518 -19.645 1.00 53.53 86 PRO A O 1
ATOM 700 N N . GLN A 1 87 ? 29.403 3.675 -20.287 1.00 51.66 87 GLN A N 1
ATOM 701 C CA . GLN A 1 87 ? 29.205 3.439 -21.709 1.00 51.66 87 GLN A CA 1
ATOM 702 C C . GLN A 1 87 ? 30.353 2.546 -22.207 1.00 51.66 87 GLN A C 1
ATOM 704 O O . GLN A 1 87 ? 31.508 2.981 -22.264 1.00 51.66 87 GLN A O 1
ATOM 709 N N . GLU A 1 88 ? 30.075 1.268 -22.486 1.00 44.91 88 GLU A N 1
ATOM 710 C CA . GLU A 1 88 ? 31.066 0.414 -23.133 1.00 44.91 88 GLU A CA 1
ATOM 711 C C . GLU A 1 88 ? 31.393 1.010 -24.503 1.00 44.91 88 GLU A C 1
ATOM 713 O O . GLU A 1 88 ? 30.530 1.508 -25.220 1.00 44.91 88 GLU A O 1
ATOM 718 N N . LYS A 1 89 ? 32.687 1.012 -24.815 1.00 44.28 89 LYS A N 1
ATOM 719 C CA . LYS A 1 89 ? 33.370 1.827 -25.829 1.00 44.28 89 LYS A CA 1
ATOM 720 C C . LYS A 1 89 ? 32.971 1.579 -27.295 1.00 44.28 89 LYS A C 1
ATOM 722 O O . LYS A 1 89 ? 33.685 2.044 -28.175 1.00 44.28 89 LYS A O 1
ATOM 727 N N . ASN A 1 90 ? 31.876 0.872 -27.562 1.00 40.50 90 ASN A N 1
ATOM 728 C CA . ASN A 1 90 ? 31.410 0.574 -28.910 1.00 40.50 90 ASN A CA 1
ATOM 729 C C . ASN A 1 90 ? 30.082 1.295 -29.172 1.00 40.50 90 ASN A C 1
ATOM 731 O O . ASN A 1 90 ? 29.022 0.955 -28.651 1.00 40.50 90 ASN A O 1
ATOM 735 N N . GLU A 1 91 ? 30.198 2.347 -29.969 1.00 49.44 91 GLU A N 1
ATOM 736 C CA . GLU A 1 91 ? 29.157 3.258 -30.421 1.00 49.44 91 GLU A CA 1
ATOM 737 C C . GLU A 1 91 ? 28.031 2.516 -31.161 1.00 49.44 91 GLU A C 1
ATOM 739 O O . GLU A 1 91 ? 28.207 2.216 -32.334 1.00 49.44 91 GLU A O 1
ATOM 744 N N . THR A 1 92 ? 26.889 2.216 -30.517 1.00 42.09 92 THR A N 1
ATOM 745 C CA . THR A 1 92 ? 25.519 2.324 -31.107 1.00 42.09 92 THR A CA 1
ATOM 746 C C . THR A 1 92 ? 24.360 1.896 -30.195 1.00 42.09 92 THR A C 1
ATOM 748 O O . THR A 1 92 ? 23.216 2.174 -30.538 1.00 42.09 92 THR A O 1
ATOM 751 N N . GLU A 1 93 ? 24.577 1.281 -29.031 1.00 43.81 93 GLU A N 1
ATOM 752 C CA . GLU A 1 93 ? 23.457 0.849 -28.173 1.00 43.81 93 GLU A CA 1
ATOM 753 C C . GLU A 1 93 ? 23.220 1.824 -27.012 1.00 43.81 93 GLU A C 1
ATOM 755 O O . GLU A 1 93 ? 23.773 1.685 -25.920 1.00 43.81 93 GLU A O 1
ATOM 760 N N . LYS A 1 94 ? 22.378 2.844 -27.227 1.00 50.44 94 LYS A N 1
ATOM 761 C CA . LYS A 1 94 ? 21.862 3.647 -26.108 1.00 50.44 94 LYS A CA 1
ATOM 762 C C . LYS A 1 94 ? 20.946 2.768 -25.250 1.00 50.44 94 LYS A C 1
ATOM 764 O O . LYS A 1 94 ? 19.955 2.236 -25.745 1.00 50.44 94 LYS A O 1
ATOM 769 N N . VAL A 1 95 ? 21.265 2.620 -23.965 1.00 54.44 95 VAL A N 1
ATOM 770 C CA . VAL A 1 95 ? 20.515 1.758 -23.040 1.00 54.44 95 VAL A CA 1
ATOM 771 C C . VAL A 1 95 ? 19.219 2.455 -22.617 1.00 54.44 95 VAL A C 1
ATOM 773 O O . VAL A 1 95 ? 19.247 3.438 -21.880 1.00 54.44 95 VAL A O 1
ATOM 776 N N . LEU A 1 96 ? 18.071 1.951 -23.080 1.00 52.88 96 LEU A N 1
ATOM 777 C CA . LEU A 1 96 ? 16.763 2.377 -22.573 1.00 52.88 96 LEU A CA 1
ATOM 778 C C . LEU A 1 96 ? 16.476 1.750 -21.194 1.00 52.88 96 LEU A C 1
ATOM 780 O O . LEU A 1 96 ? 16.911 0.620 -20.950 1.00 52.88 96 LEU A O 1
ATOM 784 N N . PRO A 1 97 ? 15.685 2.419 -20.326 1.00 54.62 97 PRO A N 1
ATOM 785 C CA . PRO A 1 97 ? 15.217 1.862 -19.052 1.00 54.62 97 PRO A CA 1
ATOM 786 C C . PRO A 1 97 ? 14.573 0.474 -19.196 1.00 54.62 97 PRO A C 1
ATOM 788 O O . PRO A 1 97 ? 14.796 -0.399 -18.361 1.00 54.62 97 PRO A O 1
ATOM 791 N N . PHE A 1 98 ? 13.847 0.236 -20.297 1.00 55.16 98 PHE A N 1
ATOM 792 C CA . PHE A 1 98 ? 13.399 -1.097 -20.706 1.00 55.16 98 PHE A CA 1
ATOM 793 C C . PHE A 1 98 ? 14.003 -1.492 -22.055 1.00 55.16 98 PHE A C 1
ATOM 795 O O . PHE A 1 98 ? 13.838 -0.784 -23.051 1.00 55.16 98 PHE A O 1
ATOM 802 N N . LYS A 1 99 ? 14.643 -2.670 -22.111 1.00 54.81 99 LYS A N 1
ATOM 803 C CA . LYS A 1 99 ? 15.123 -3.260 -23.369 1.00 54.81 99 LYS A CA 1
ATOM 804 C C . LYS A 1 99 ? 13.933 -3.675 -24.236 1.00 54.81 99 LYS A C 1
ATOM 806 O O . LYS A 1 99 ? 13.315 -4.712 -23.978 1.00 54.81 99 LYS A O 1
ATOM 811 N N . LEU A 1 100 ? 13.624 -2.864 -25.246 1.00 56.03 100 LEU A N 1
ATOM 812 C CA . LEU A 1 100 ? 12.660 -3.189 -26.295 1.00 56.03 100 LEU A CA 1
ATOM 813 C C . LEU A 1 100 ? 13.230 -4.319 -27.167 1.00 56.03 100 LEU A C 1
ATOM 815 O O . LEU A 1 100 ? 14.387 -4.272 -27.563 1.00 56.03 100 LEU A O 1
ATOM 819 N N . TRP A 1 101 ? 12.416 -5.339 -27.444 1.00 53.41 101 TRP A N 1
ATOM 820 C CA . TRP A 1 101 ? 12.757 -6.470 -28.328 1.00 53.41 101 TRP A CA 1
ATOM 821 C C . TRP A 1 101 ? 12.452 -6.187 -29.810 1.00 53.41 101 TRP A C 1
ATOM 823 O O . TRP A 1 101 ? 12.449 -7.097 -30.630 1.00 53.41 101 TRP A O 1
ATOM 833 N N . ILE A 1 102 ? 12.149 -4.933 -30.139 1.00 48.88 102 ILE A N 1
ATOM 834 C CA . ILE A 1 102 ? 11.839 -4.474 -31.492 1.00 48.88 102 ILE A CA 1
ATOM 835 C C . ILE A 1 102 ? 13.066 -3.715 -31.993 1.00 48.88 102 ILE A C 1
ATOM 837 O O . ILE A 1 102 ? 13.562 -2.849 -31.268 1.00 48.88 102 ILE A O 1
ATOM 841 N N . ASP A 1 103 ? 13.523 -4.016 -33.211 1.00 51.06 103 ASP A N 1
ATOM 842 C CA . ASP A 1 103 ? 14.573 -3.263 -33.906 1.00 51.06 103 ASP A CA 1
ATOM 843 C C . ASP A 1 103 ? 14.077 -1.837 -34.175 1.00 51.06 103 ASP A C 1
ATOM 845 O O . ASP A 1 103 ? 13.462 -1.533 -35.197 1.00 51.06 103 ASP A O 1
ATOM 849 N N . PHE A 1 104 ? 14.266 -0.961 -33.191 1.00 53.97 104 PHE A N 1
ATOM 850 C CA . PHE A 1 104 ? 13.817 0.420 -33.244 1.00 53.97 104 PHE A CA 1
ATOM 851 C C . PHE A 1 104 ? 14.974 1.308 -33.714 1.00 53.97 104 PHE A C 1
ATOM 853 O O . PHE A 1 104 ? 16.086 1.164 -33.204 1.00 53.97 104 PHE A O 1
ATOM 860 N N . PRO A 1 105 ? 14.766 2.243 -34.656 1.00 54.75 105 PRO A N 1
ATOM 861 C CA . PRO A 1 105 ? 15.827 3.149 -35.073 1.00 54.75 105 PRO A CA 1
ATOM 862 C C . PRO A 1 105 ? 16.239 4.042 -33.893 1.00 54.75 105 PRO A C 1
ATOM 864 O O . PRO A 1 105 ? 15.517 4.959 -33.506 1.00 54.75 105 PRO A O 1
ATOM 867 N N . TYR A 1 106 ? 17.430 3.809 -33.334 1.00 61.84 106 TYR A N 1
ATOM 868 C CA . TYR A 1 106 ? 18.015 4.581 -32.222 1.00 61.84 106 TYR A CA 1
ATOM 869 C C . TYR A 1 106 ? 18.508 5.986 -32.637 1.00 61.84 106 TYR A C 1
ATOM 871 O O . TYR A 1 106 ? 19.296 6.623 -31.930 1.00 61.84 106 TYR A O 1
ATOM 879 N N . HIS A 1 107 ? 18.046 6.490 -33.783 1.00 64.06 107 HIS A N 1
ATOM 880 C CA . HIS A 1 107 ? 18.375 7.814 -34.294 1.00 64.06 107 HIS A CA 1
ATOM 881 C C . HIS A 1 107 ? 17.600 8.902 -33.529 1.00 64.06 107 HIS A C 1
ATOM 883 O O . HIS A 1 107 ? 16.435 8.725 -33.159 1.00 64.06 107 HIS A O 1
ATOM 889 N N . SER A 1 108 ? 18.246 10.046 -33.275 1.00 60.81 108 SER A N 1
ATOM 890 C CA . SER A 1 108 ? 17.539 11.240 -32.785 1.00 60.81 108 SER A CA 1
ATOM 891 C C . SER A 1 108 ? 16.563 11.691 -33.882 1.00 60.81 108 SER A C 1
ATOM 893 O O . SER A 1 108 ? 16.982 11.726 -35.044 1.00 60.81 108 SER A O 1
ATOM 895 N N . PRO A 1 109 ? 15.269 11.947 -33.586 1.00 70.62 109 PRO A N 1
ATOM 896 C CA . PRO A 1 109 ? 14.651 12.228 -32.275 1.00 70.62 109 PRO A CA 1
ATOM 897 C C . PRO A 1 109 ? 13.882 11.061 -31.611 1.00 70.62 109 PRO A C 1
ATOM 899 O O . PRO A 1 109 ? 13.392 11.194 -30.488 1.00 70.62 109 PRO A O 1
ATOM 902 N N . TYR A 1 110 ? 13.758 9.903 -32.265 1.00 73.75 110 TYR A N 1
ATOM 903 C CA . TYR A 1 110 ? 12.907 8.792 -31.805 1.00 73.75 110 TYR A CA 1
ATOM 904 C C . TYR A 1 110 ? 13.348 8.189 -30.462 1.00 73.75 110 TYR A C 1
ATOM 906 O O . TYR A 1 110 ? 12.510 7.761 -29.662 1.00 73.75 110 TYR A O 1
ATOM 914 N N . TYR A 1 111 ? 14.654 8.210 -30.181 1.00 70.62 111 TYR A N 1
ATOM 915 C CA . TYR A 1 111 ? 15.209 7.793 -28.891 1.00 70.62 111 TYR A CA 1
ATOM 916 C C . TYR A 1 111 ? 14.693 8.652 -27.722 1.00 70.62 111 TYR A C 1
ATOM 918 O O . TYR A 1 111 ? 14.258 8.114 -26.707 1.00 70.62 111 TYR A O 1
ATOM 926 N N . GLU A 1 112 ? 14.708 9.979 -27.868 1.00 76.62 112 GLU A N 1
ATOM 927 C CA . GLU A 1 112 ? 14.305 10.923 -26.813 1.00 76.62 112 GLU A CA 1
ATOM 928 C C . GLU A 1 112 ? 12.801 10.837 -26.525 1.00 76.62 112 GLU A C 1
ATOM 930 O O . GLU A 1 112 ? 12.378 10.855 -25.366 1.00 76.62 112 GLU A O 1
ATOM 935 N N . ILE A 1 113 ? 11.995 10.652 -27.575 1.00 78.19 113 ILE A N 1
ATOM 936 C CA . ILE A 1 113 ? 10.547 10.442 -27.460 1.00 78.19 113 ILE A CA 1
ATOM 937 C C . ILE A 1 113 ? 10.262 9.139 -26.703 1.00 78.19 113 ILE A C 1
ATOM 939 O O . ILE A 1 113 ? 9.514 9.135 -25.725 1.00 78.19 113 ILE A O 1
ATOM 943 N N . THR A 1 114 ? 10.900 8.037 -27.104 1.00 76.38 114 THR A N 1
ATOM 944 C CA . THR A 1 114 ? 10.687 6.721 -26.482 1.00 76.38 114 THR A CA 1
ATOM 945 C C . THR A 1 114 ? 11.147 6.707 -25.026 1.00 76.38 114 THR A C 1
ATOM 947 O O . THR A 1 114 ? 10.444 6.185 -24.161 1.00 76.38 114 THR A O 1
ATOM 950 N N . TYR A 1 115 ? 12.287 7.334 -24.729 1.00 76.38 115 TYR A N 1
ATOM 951 C CA . TYR A 1 115 ? 12.796 7.478 -23.368 1.00 76.38 115 TYR A CA 1
ATOM 952 C C . TYR A 1 115 ? 11.821 8.258 -22.474 1.00 76.38 115 TYR A C 1
ATOM 954 O O . T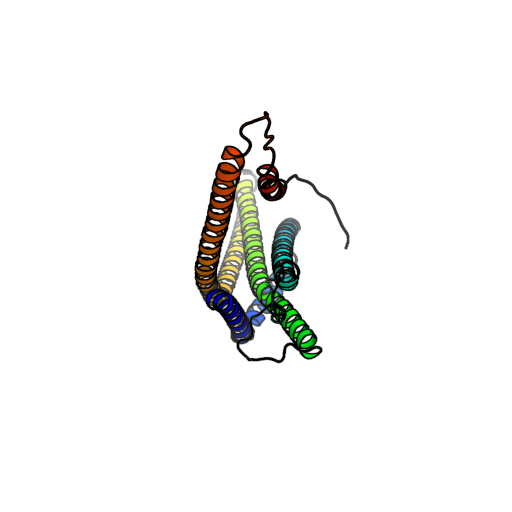YR A 1 115 ? 11.525 7.838 -21.351 1.00 76.38 115 TYR A O 1
ATOM 962 N N . THR A 1 116 ? 11.270 9.364 -22.984 1.00 79.25 116 THR A N 1
ATOM 963 C CA . THR A 1 116 ? 10.267 10.169 -22.273 1.00 79.25 116 THR A CA 1
ATOM 964 C C . THR A 1 116 ? 9.000 9.360 -21.997 1.00 79.25 116 THR A C 1
ATOM 966 O O . THR A 1 116 ? 8.528 9.327 -20.860 1.00 79.25 116 THR A O 1
ATOM 969 N N . ILE A 1 117 ? 8.482 8.642 -22.999 1.00 80.75 117 ILE A N 1
ATOM 970 C CA . ILE A 1 117 ? 7.288 7.796 -22.853 1.00 80.75 117 ILE A CA 1
ATOM 971 C C . ILE A 1 117 ? 7.519 6.687 -21.819 1.00 80.75 117 ILE A C 1
ATOM 973 O O . ILE A 1 117 ? 6.675 6.479 -20.943 1.00 80.75 117 ILE A O 1
ATOM 977 N N . GLN A 1 118 ? 8.660 5.993 -21.873 1.00 79.56 118 GLN A N 1
ATOM 978 C CA . GLN A 1 118 ? 8.997 4.951 -20.899 1.00 79.56 118 GLN A CA 1
ATOM 979 C C . GLN A 1 118 ? 9.133 5.520 -19.484 1.00 79.56 118 GLN A C 1
ATOM 981 O O . GLN A 1 118 ? 8.617 4.929 -18.536 1.00 79.56 118 GLN A O 1
ATOM 986 N N . SER A 1 119 ? 9.765 6.685 -19.331 1.00 77.94 119 SER A N 1
ATOM 987 C CA . SER A 1 119 ? 9.933 7.345 -18.032 1.00 77.94 119 SER A CA 1
ATOM 988 C C . SER A 1 119 ? 8.584 7.726 -17.417 1.00 77.94 119 SER A C 1
ATOM 990 O O . SER A 1 119 ? 8.312 7.374 -16.269 1.00 77.94 119 SER A O 1
ATOM 992 N N . LEU A 1 120 ? 7.699 8.358 -18.197 1.00 81.56 120 LEU A N 1
ATOM 993 C CA . LEU A 1 120 ? 6.345 8.712 -17.757 1.00 81.56 120 LEU A CA 1
ATOM 994 C C . LEU A 1 120 ? 5.519 7.470 -17.402 1.00 81.56 120 LEU A C 1
ATOM 996 O O . LEU A 1 120 ? 4.868 7.435 -16.358 1.00 81.56 120 LEU A O 1
ATOM 1000 N N . SER A 1 121 ? 5.600 6.420 -18.223 1.00 79.75 121 SER A N 1
ATOM 1001 C CA . SER A 1 121 ? 4.905 5.151 -17.973 1.00 79.75 121 SER A CA 1
ATOM 1002 C C . SER A 1 121 ? 5.399 4.470 -16.694 1.00 79.75 121 SER A C 1
ATOM 1004 O O . SER A 1 121 ? 4.601 3.915 -15.937 1.00 79.75 121 SER A O 1
ATOM 1006 N N . THR A 1 122 ? 6.703 4.549 -16.413 1.00 78.25 122 THR A N 1
ATOM 1007 C CA . THR A 1 122 ? 7.311 4.009 -15.186 1.00 78.25 122 THR A CA 1
ATOM 1008 C C . THR A 1 122 ? 6.841 4.777 -13.957 1.00 78.25 122 THR A C 1
ATOM 1010 O O . THR A 1 122 ? 6.442 4.160 -12.972 1.00 78.25 122 THR A O 1
ATOM 1013 N N . MET A 1 123 ? 6.824 6.114 -14.018 1.00 81.81 123 MET A N 1
ATOM 1014 C CA . MET A 1 123 ? 6.295 6.948 -12.933 1.00 81.81 123 MET A CA 1
ATOM 1015 C C . MET A 1 123 ? 4.822 6.637 -12.660 1.00 81.81 123 MET A C 1
ATOM 1017 O O . MET A 1 123 ? 4.445 6.419 -11.510 1.00 81.81 123 MET A O 1
ATOM 1021 N N . HIS A 1 124 ? 4.002 6.549 -13.710 1.00 81.69 124 HIS A N 1
ATOM 1022 C CA . HIS A 1 124 ? 2.588 6.204 -13.585 1.00 81.69 124 HIS A CA 1
ATOM 1023 C C . HIS A 1 124 ? 2.386 4.817 -12.956 1.00 81.69 124 HIS A C 1
ATOM 1025 O O . HIS A 1 124 ? 1.626 4.668 -12.000 1.00 81.69 124 HIS A O 1
ATOM 1031 N N . SER A 1 125 ? 3.136 3.818 -13.425 1.00 80.50 125 SER A N 1
ATOM 1032 C CA . SER A 1 125 ? 3.116 2.457 -12.878 1.00 80.50 125 SER A CA 1
ATOM 1033 C C . SER A 1 125 ? 3.534 2.424 -11.402 1.00 80.50 125 SER A C 1
ATOM 1035 O O . SER A 1 125 ? 2.913 1.731 -10.592 1.00 80.50 125 SER A O 1
ATOM 1037 N N . GLY A 1 126 ? 4.542 3.218 -11.024 1.00 77.62 126 GLY A N 1
ATOM 1038 C CA . GLY A 1 126 ? 4.962 3.399 -9.634 1.00 77.62 126 GLY A CA 1
ATOM 1039 C C . GLY A 1 126 ? 3.834 3.944 -8.756 1.00 77.62 126 GLY A C 1
ATOM 1040 O O . GLY A 1 126 ? 3.559 3.372 -7.701 1.00 77.62 126 GLY A O 1
ATOM 1041 N N . ILE A 1 127 ? 3.123 4.975 -9.229 1.00 83.44 127 ILE A N 1
ATOM 1042 C CA . ILE A 1 127 ? 1.957 5.556 -8.542 1.00 83.44 127 ILE A CA 1
ATOM 1043 C C . ILE A 1 127 ? 0.867 4.506 -8.332 1.00 83.44 127 ILE A C 1
ATOM 1045 O O . ILE A 1 127 ? 0.453 4.257 -7.199 1.00 83.44 127 ILE A O 1
ATOM 1049 N N . CYS A 1 128 ? 0.452 3.822 -9.398 1.00 80.38 128 CYS A N 1
ATOM 1050 C CA . CYS A 1 128 ? -0.578 2.787 -9.314 1.00 80.38 128 CYS A CA 1
ATOM 1051 C C . CYS A 1 128 ? -0.201 1.657 -8.345 1.00 80.38 128 CYS A C 1
ATOM 1053 O O . CYS A 1 128 ? -1.068 1.149 -7.633 1.00 80.38 128 CYS A O 1
ATOM 1055 N N . THR A 1 129 ? 1.084 1.291 -8.284 1.00 79.69 129 THR A N 1
ATOM 1056 C CA . THR A 1 129 ? 1.579 0.235 -7.391 1.00 79.69 129 THR A CA 1
ATOM 1057 C C . THR A 1 129 ? 1.326 0.574 -5.928 1.00 79.69 129 THR A C 1
ATOM 1059 O O . THR A 1 129 ? 0.744 -0.243 -5.213 1.00 79.69 129 THR A O 1
ATOM 1062 N N . PHE A 1 130 ? 1.745 1.765 -5.482 1.00 82.88 130 PHE A N 1
ATOM 1063 C CA . PHE A 1 130 ? 1.658 2.120 -4.067 1.00 82.88 130 PHE A CA 1
ATOM 1064 C C . PHE A 1 130 ? 0.263 2.593 -3.649 1.00 82.88 130 PHE A C 1
ATOM 1066 O O . PHE A 1 130 ? -0.094 2.448 -2.482 1.00 82.88 130 PHE A O 1
ATOM 1073 N N . CYS A 1 131 ? -0.539 3.151 -4.565 1.00 84.38 131 CYS A N 1
ATOM 1074 C CA . CYS A 1 131 ? -1.876 3.664 -4.247 1.00 84.38 131 CYS A CA 1
ATOM 1075 C C . CYS A 1 131 ? -2.780 2.587 -3.638 1.00 84.38 131 CYS A C 1
ATOM 1077 O O . CYS A 1 131 ? -3.423 2.832 -2.619 1.00 84.38 131 CYS A O 1
ATOM 1079 N N . PHE A 1 132 ? -2.801 1.390 -4.229 1.00 84.25 132 PHE A N 1
ATOM 1080 C CA . PHE A 1 132 ? -3.610 0.284 -3.719 1.00 84.25 132 PHE A CA 1
ATOM 1081 C C . PHE A 1 132 ? -3.131 -0.191 -2.339 1.00 84.25 132 PHE A C 1
ATOM 1083 O O . PHE A 1 132 ? -3.941 -0.380 -1.433 1.00 84.25 132 PHE A O 1
ATOM 1090 N N . ASP A 1 133 ? -1.818 -0.332 -2.151 1.00 86.38 133 ASP A N 1
ATOM 1091 C CA . ASP A 1 133 ? -1.250 -0.787 -0.877 1.00 86.38 133 ASP A CA 1
ATOM 1092 C C . ASP A 1 133 ? -1.505 0.235 0.245 1.00 86.38 133 ASP A C 1
ATOM 1094 O O . ASP A 1 133 ? -1.913 -0.136 1.348 1.00 86.38 133 ASP A O 1
ATOM 1098 N N . ASN A 1 134 ? -1.366 1.532 -0.054 1.00 88.06 134 ASN A N 1
ATOM 1099 C CA . ASN A 1 134 ? -1.711 2.620 0.865 1.00 88.06 134 ASN A CA 1
ATOM 1100 C C . ASN A 1 134 ? -3.204 2.633 1.210 1.00 88.06 134 ASN A C 1
ATOM 1102 O O . ASN A 1 134 ? -3.567 2.877 2.363 1.00 88.06 134 ASN A O 1
ATOM 1106 N N . PHE A 1 135 ? -4.071 2.345 0.237 1.00 86.50 135 PHE A N 1
ATOM 1107 C CA . PHE A 1 135 ? -5.509 2.253 0.457 1.00 86.50 135 PHE A CA 1
ATOM 1108 C C . PHE A 1 135 ? -5.842 1.126 1.442 1.00 86.50 135 PHE A C 1
ATOM 1110 O O . PHE A 1 135 ? -6.446 1.375 2.485 1.00 86.50 135 PHE A O 1
ATOM 1117 N N . VAL A 1 136 ? -5.370 -0.095 1.178 1.00 89.44 136 VAL A N 1
ATOM 1118 C CA . VAL A 1 136 ? -5.590 -1.250 2.065 1.00 89.44 136 VAL A CA 1
ATOM 1119 C C . VAL A 1 136 ? -4.997 -1.004 3.456 1.00 89.44 136 VAL A C 1
ATOM 1121 O O . VAL A 1 136 ? -5.635 -1.308 4.465 1.00 89.44 136 VAL A O 1
ATOM 1124 N N . SER A 1 137 ? -3.808 -0.401 3.526 1.00 90.00 137 SER A N 1
ATOM 1125 C CA . SER A 1 137 ? -3.163 -0.030 4.790 1.00 90.00 137 SER A CA 1
ATOM 1126 C C . SER A 1 137 ? -4.014 0.952 5.601 1.00 90.00 137 SER A C 1
ATOM 1128 O O . SER A 1 137 ? -4.270 0.713 6.780 1.00 90.00 137 SER A O 1
ATOM 1130 N N . THR A 1 138 ? -4.544 2.001 4.964 1.00 89.50 138 THR A N 1
ATOM 1131 C CA . THR A 1 138 ? -5.432 2.984 5.610 1.00 89.50 138 THR A CA 1
ATOM 1132 C C . THR A 1 138 ? -6.660 2.314 6.222 1.00 89.50 138 THR A C 1
ATOM 1134 O O . THR A 1 138 ? -6.992 2.559 7.381 1.00 89.50 138 THR A O 1
ATOM 1137 N N . PHE A 1 139 ? -7.306 1.419 5.474 1.00 89.44 139 PHE A N 1
ATOM 1138 C CA . PHE A 1 139 ? -8.473 0.675 5.945 1.00 89.44 139 PHE A CA 1
ATOM 1139 C C . PHE A 1 139 ? -8.158 -0.206 7.161 1.00 89.44 139 PHE A C 1
ATOM 1141 O O . PHE A 1 139 ? -8.911 -0.202 8.139 1.00 89.44 139 PHE A O 1
ATOM 1148 N N . ASN A 1 140 ? -7.020 -0.902 7.138 1.00 91.75 140 ASN A N 1
ATOM 1149 C CA . ASN A 1 140 ? -6.564 -1.723 8.258 1.00 91.75 140 ASN A CA 1
ATOM 1150 C C . ASN A 1 140 ? -6.244 -0.884 9.502 1.00 91.75 140 ASN A C 1
ATOM 1152 O O . ASN A 1 140 ? -6.624 -1.260 10.610 1.00 91.75 140 ASN A O 1
ATOM 1156 N N . ILE A 1 141 ? -5.586 0.265 9.331 1.00 91.81 141 ILE A N 1
ATOM 1157 C CA . ILE A 1 141 ? -5.269 1.185 10.431 1.00 91.81 141 ILE A CA 1
ATOM 1158 C C . ILE A 1 141 ? -6.548 1.764 11.026 1.00 91.81 141 ILE A C 1
ATOM 1160 O O . ILE A 1 141 ? -6.688 1.786 12.248 1.00 91.81 141 ILE A O 1
ATOM 1164 N N . HIS A 1 142 ? -7.510 2.156 10.189 1.00 89.44 142 HIS A N 1
ATOM 1165 C CA . HIS A 1 142 ? -8.797 2.649 10.661 1.00 89.44 142 HIS A CA 1
ATOM 1166 C C . HIS A 1 142 ? -9.574 1.563 11.419 1.00 89.44 142 HIS A C 1
ATOM 1168 O O . HIS A 1 142 ? -10.085 1.816 12.507 1.00 89.44 142 HIS A O 1
ATOM 1174 N N . ALA A 1 143 ? -9.612 0.328 10.910 1.00 91.25 143 ALA A N 1
ATOM 1175 C CA . ALA A 1 143 ? -10.226 -0.793 11.619 1.00 91.25 143 ALA A CA 1
ATOM 1176 C C . ALA A 1 143 ? -9.546 -1.069 12.973 1.00 91.25 143 ALA A C 1
ATOM 1178 O O . ALA A 1 143 ? -10.232 -1.269 13.978 1.00 91.25 143 ALA A O 1
ATOM 1179 N N . ALA A 1 144 ? -8.211 -1.025 13.024 1.00 92.31 144 ALA A N 1
ATOM 1180 C CA . ALA A 1 144 ? -7.447 -1.177 14.260 1.00 92.31 144 ALA A CA 1
ATOM 1181 C C . ALA A 1 144 ? -7.728 -0.042 15.259 1.00 92.31 144 ALA A C 1
ATOM 1183 O O . ALA A 1 144 ? -7.907 -0.310 16.448 1.00 92.31 144 ALA A O 1
ATOM 1184 N N . ALA A 1 145 ? -7.835 1.202 14.785 1.00 91.62 145 ALA A N 1
ATOM 1185 C CA . ALA A 1 145 ? -8.204 2.352 15.605 1.00 91.62 145 ALA A CA 1
ATOM 1186 C C . ALA A 1 145 ? -9.595 2.163 16.227 1.00 91.62 145 ALA A C 1
ATOM 1188 O O . ALA A 1 145 ? -9.756 2.313 17.437 1.00 91.62 145 ALA A O 1
ATOM 1189 N N . GLN A 1 146 ? -10.582 1.740 15.431 1.00 90.94 146 GLN A N 1
ATOM 1190 C CA . GLN A 1 146 ? -11.939 1.467 15.914 1.00 90.94 146 GLN A CA 1
ATOM 1191 C C . GLN A 1 146 ? -11.976 0.326 16.941 1.00 90.94 146 GLN A C 1
ATOM 1193 O O . GLN A 1 146 ? -12.698 0.413 17.936 1.00 90.94 146 GLN A O 1
ATOM 1198 N N . LEU A 1 147 ? -11.168 -0.725 16.751 1.00 91.31 147 LEU A N 1
ATOM 1199 C CA . LEU A 1 147 ? -11.043 -1.818 17.722 1.00 91.31 147 LEU A CA 1
ATOM 1200 C C . LEU A 1 147 ? -10.424 -1.320 19.032 1.00 91.31 147 LEU A C 1
ATOM 1202 O O . LEU A 1 147 ? -10.869 -1.714 20.110 1.00 91.31 147 LEU A O 1
ATOM 1206 N N . LYS A 1 148 ? -9.430 -0.429 18.953 1.00 92.12 148 LYS A N 1
ATOM 1207 C CA . LYS A 1 148 ? -8.778 0.148 20.131 1.00 92.12 148 LYS A CA 1
ATOM 1208 C C . LYS A 1 148 ? -9.700 1.095 20.898 1.00 92.12 148 LYS A C 1
ATOM 1210 O O . LYS A 1 148 ? -9.736 1.022 22.122 1.00 92.12 148 LYS A O 1
ATOM 1215 N N . ILE A 1 149 ? -10.471 1.926 20.196 1.00 91.12 149 ILE A N 1
ATOM 1216 C CA . ILE A 1 149 ? -11.504 2.788 20.793 1.00 91.12 149 ILE A CA 1
ATOM 1217 C C . ILE A 1 149 ? -12.535 1.932 21.529 1.00 91.12 149 ILE A C 1
ATOM 1219 O O . ILE A 1 149 ? -12.894 2.222 22.666 1.00 91.12 149 ILE A O 1
ATOM 1223 N N . LEU A 1 150 ? -12.991 0.847 20.902 1.00 90.00 150 LEU A N 1
ATOM 1224 C CA . LEU A 1 150 ? -13.930 -0.073 21.526 1.00 90.00 150 LEU A CA 1
ATOM 1225 C C . LEU A 1 150 ? -13.346 -0.726 22.786 1.00 90.00 150 LEU A C 1
ATOM 1227 O O . LEU A 1 150 ? -14.022 -0.767 23.809 1.00 90.00 150 LEU A O 1
ATOM 1231 N N . ALA A 1 151 ? -12.099 -1.199 22.726 1.00 90.12 151 ALA A N 1
ATOM 1232 C CA . ALA A 1 151 ? -11.414 -1.782 23.878 1.00 90.12 151 ALA A CA 1
ATOM 1233 C C . ALA A 1 151 ? -11.315 -0.784 25.043 1.00 90.12 151 ALA A C 1
ATOM 1235 O O . ALA A 1 151 ? -11.641 -1.137 26.171 1.00 90.12 151 ALA A O 1
ATOM 1236 N N . HIS A 1 152 ? -10.966 0.472 24.752 1.00 89.81 152 HIS A N 1
ATOM 1237 C CA . HIS A 1 152 ? -10.925 1.533 25.757 1.00 89.81 152 HIS A CA 1
ATOM 1238 C C . HIS A 1 152 ? -12.306 1.796 26.381 1.00 89.81 152 HIS A C 1
ATOM 1240 O O . HIS A 1 152 ? -12.430 1.921 27.594 1.00 89.81 152 HIS A O 1
ATOM 1246 N N . LYS A 1 153 ? -13.378 1.798 25.578 1.00 87.25 153 LYS A N 1
ATOM 1247 C CA . LYS A 1 153 ? -14.749 1.939 26.097 1.00 87.25 153 LYS A CA 1
ATOM 1248 C C . LYS A 1 153 ? -15.151 0.788 27.024 1.00 87.25 153 LYS A C 1
ATOM 1250 O O . LYS A 1 153 ? -15.846 1.034 28.004 1.00 87.25 153 LYS A O 1
ATOM 1255 N N . VAL A 1 154 ? -14.737 -0.449 26.731 1.00 87.94 154 VAL A N 1
ATOM 1256 C CA . VAL A 1 154 ? -14.969 -1.602 27.624 1.00 87.94 154 VAL A CA 1
ATOM 1257 C C . VAL A 1 154 ? -14.219 -1.429 28.940 1.00 87.94 154 VAL A C 1
ATOM 1259 O O . VAL A 1 154 ? -14.809 -1.647 29.993 1.00 87.94 154 VAL A O 1
ATOM 1262 N N . GLU A 1 155 ? -12.951 -1.026 28.877 1.00 88.06 155 GLU A N 1
ATOM 1263 C CA . GLU A 1 155 ? -12.090 -0.806 30.043 1.00 88.06 155 GLU A CA 1
ATOM 1264 C C . GLU A 1 155 ? -12.697 0.232 30.996 1.00 88.06 155 GLU A C 1
ATOM 1266 O O . GLU A 1 155 ? -12.916 -0.069 32.165 1.00 88.06 155 GLU A O 1
ATOM 1271 N N . VAL A 1 156 ? -13.128 1.384 30.473 1.00 87.19 156 VAL A N 1
ATOM 1272 C CA . VAL A 1 156 ? -13.780 2.441 31.269 1.00 87.19 156 VAL A CA 1
ATOM 1273 C C . VAL A 1 156 ? -15.083 1.963 31.926 1.00 87.19 156 VAL A C 1
ATOM 1275 O O . VAL A 1 156 ? -15.378 2.333 33.065 1.00 87.19 156 VAL A O 1
ATOM 1278 N N . ILE A 1 157 ? -15.883 1.143 31.228 1.00 85.12 157 ILE A N 1
ATOM 1279 C CA . ILE A 1 157 ? -17.109 0.560 31.801 1.00 85.12 157 ILE A CA 1
ATOM 1280 C C . ILE A 1 157 ? -16.756 -0.432 32.914 1.00 85.12 157 ILE A C 1
ATOM 1282 O O . ILE A 1 157 ? -17.404 -0.417 33.960 1.00 85.12 157 ILE A O 1
ATOM 1286 N N . ALA A 1 158 ? -15.748 -1.280 32.703 1.00 83.62 158 ALA A N 1
ATOM 1287 C CA . ALA A 1 158 ? -15.312 -2.268 33.684 1.00 83.62 158 ALA A CA 1
ATOM 1288 C C . ALA A 1 158 ? -14.777 -1.601 34.961 1.00 83.62 158 ALA A C 1
ATOM 1290 O O . ALA A 1 158 ? -15.155 -2.007 36.057 1.00 83.62 158 ALA A O 1
ATOM 1291 N N . GLU A 1 159 ? -13.974 -0.544 34.829 1.00 84.31 159 GLU A N 1
ATOM 1292 C CA . GLU A 1 159 ? -13.455 0.231 35.961 1.00 84.31 159 GLU A CA 1
ATOM 1293 C C . GLU A 1 159 ? -14.571 0.891 36.777 1.00 84.31 159 GLU A C 1
ATOM 1295 O O . GLU A 1 159 ? -14.552 0.798 38.003 1.00 84.31 159 GLU A O 1
ATOM 1300 N N . HIS A 1 160 ? -15.578 1.483 36.121 1.00 79.44 160 HIS A N 1
ATOM 1301 C CA . HIS A 1 160 ? -16.748 2.032 36.822 1.00 79.44 160 HIS A CA 1
ATOM 1302 C C . HIS A 1 160 ? -17.504 0.948 37.602 1.00 79.44 160 HIS A C 1
ATOM 1304 O O . HIS A 1 160 ? -17.842 1.156 38.761 1.00 79.44 160 HIS A O 1
ATOM 1310 N N . CYS A 1 161 ? -17.709 -0.234 37.009 1.00 71.69 161 CYS A N 1
ATOM 1311 C CA . CYS A 1 161 ? -18.398 -1.334 37.691 1.00 71.69 161 CYS A CA 1
ATOM 1312 C C . CYS A 1 161 ? -17.623 -1.836 38.924 1.00 71.69 161 CYS A C 1
ATOM 1314 O O . CYS A 1 161 ? -18.226 -2.163 39.944 1.00 71.69 161 CYS A O 1
ATOM 1316 N N . ILE A 1 162 ? -16.290 -1.913 38.839 1.00 70.69 162 ILE A N 1
ATOM 1317 C CA . ILE A 1 162 ? -15.435 -2.384 39.940 1.00 70.69 162 ILE A CA 1
ATOM 1318 C C . ILE A 1 162 ? -15.343 -1.330 41.053 1.00 70.69 162 ILE A C 1
ATOM 1320 O O . ILE A 1 162 ? -15.428 -1.687 42.228 1.00 70.69 162 ILE A O 1
ATOM 1324 N N . GLY A 1 163 ? -15.203 -0.048 40.698 1.00 63.84 163 GLY A N 1
ATOM 1325 C CA . GLY A 1 163 ? -15.157 1.063 41.654 1.00 63.84 163 GLY A CA 1
ATOM 1326 C C . GLY A 1 163 ? -16.430 1.168 42.496 1.00 63.84 163 GLY A C 1
ATOM 1327 O O . GLY A 1 163 ? -16.343 1.280 43.717 1.00 63.84 163 GLY A O 1
ATOM 1328 N N . ASP A 1 164 ? -17.596 1.004 41.868 1.00 59.28 164 ASP A N 1
ATOM 1329 C CA . ASP A 1 164 ? -18.894 1.034 42.555 1.00 59.28 164 ASP A CA 1
ATOM 1330 C C . ASP A 1 164 ? -19.094 -0.157 43.515 1.00 59.28 164 ASP A C 1
ATOM 1332 O O . ASP A 1 164 ? -19.830 -0.050 44.492 1.00 59.28 164 ASP A O 1
ATOM 1336 N N . THR A 1 165 ? -18.403 -1.284 43.291 1.00 57.81 165 THR A N 1
ATOM 1337 C CA . THR A 1 165 ? -18.484 -2.467 44.173 1.00 57.81 165 THR A CA 1
ATOM 1338 C C . THR A 1 165 ? -17.664 -2.290 45.464 1.00 57.81 165 THR A C 1
ATOM 1340 O O . THR A 1 165 ? -17.938 -2.941 46.471 1.00 57.81 165 THR A O 1
ATOM 1343 N N . MET A 1 166 ? -16.649 -1.416 45.452 1.00 56.16 166 MET A N 1
ATOM 1344 C CA . MET A 1 166 ? -15.753 -1.162 46.593 1.00 56.16 166 MET A CA 1
ATOM 1345 C C . MET A 1 166 ? -16.269 -0.050 47.522 1.00 56.16 166 MET A C 1
ATOM 1347 O O . MET A 1 166 ? -15.952 -0.056 48.711 1.00 56.16 166 MET A O 1
ATOM 1351 N N . ASP A 1 167 ? -17.081 0.881 47.013 1.00 55.09 167 ASP A N 1
ATOM 1352 C CA . ASP A 1 167 ? -17.614 2.029 47.760 1.00 55.09 167 ASP A CA 1
ATOM 1353 C C . ASP A 1 167 ? -19.034 1.720 48.283 1.00 55.09 167 ASP A C 1
ATOM 1355 O O . ASP A 1 167 ? -20.040 2.325 47.909 1.00 55.09 167 ASP A O 1
ATOM 1359 N N . GLN A 1 168 ? -19.138 0.691 49.133 1.00 50.41 168 GLN A N 1
ATOM 1360 C CA . GLN A 1 168 ? -20.399 0.192 49.690 1.00 50.41 168 GLN A CA 1
ATOM 1361 C C . GLN A 1 168 ? -21.044 1.219 50.641 1.00 50.41 168 GLN A C 1
ATOM 1363 O O . GLN A 1 168 ? -20.921 1.135 51.865 1.00 50.41 168 GLN A O 1
ATOM 1368 N N . LYS A 1 169 ? -21.753 2.211 50.089 1.00 46.53 169 LYS A N 1
ATOM 1369 C CA . LYS A 1 169 ? -22.653 3.104 50.836 1.00 46.53 169 LYS A CA 1
ATOM 1370 C C . LYS A 1 169 ? -23.623 3.850 49.906 1.00 46.53 169 LYS A C 1
ATOM 1372 O O . LYS A 1 169 ? -23.506 5.062 49.768 1.00 46.53 169 LYS A O 1
ATOM 1377 N N . ARG A 1 170 ? -24.615 3.169 49.302 1.00 46.94 170 ARG A N 1
ATOM 1378 C CA . ARG A 1 170 ? -25.935 3.756 48.935 1.00 46.94 170 ARG A CA 1
ATOM 1379 C C . ARG A 1 170 ? -26.917 2.722 48.337 1.00 46.94 170 ARG A C 1
ATOM 1381 O O . ARG A 1 170 ? -26.497 1.869 47.568 1.00 46.94 170 ARG A O 1
ATOM 1388 N N . PRO A 1 171 ? -28.233 2.841 48.603 1.00 46.19 171 PRO A N 1
ATOM 1389 C CA . PRO A 1 171 ? -29.274 1.904 48.155 1.00 46.19 171 PRO A CA 1
ATOM 1390 C C . PRO A 1 171 ? -29.780 2.162 46.713 1.00 46.19 171 PRO A C 1
ATOM 1392 O O . PRO A 1 171 ? -30.975 2.061 46.452 1.00 46.19 171 PRO A O 1
ATOM 1395 N N . LEU A 1 172 ? -28.894 2.514 45.769 1.00 52.97 172 LEU A N 1
ATOM 1396 C CA . LEU A 1 172 ? -29.239 2.797 44.358 1.00 52.97 172 LEU A CA 1
ATOM 1397 C C . LEU A 1 172 ? -28.523 1.841 43.374 1.00 52.97 172 LEU A C 1
ATOM 1399 O O . LEU A 1 172 ? -28.219 2.212 42.245 1.00 52.97 172 LEU A O 1
ATOM 1403 N N . GLU A 1 173 ? -28.213 0.615 43.805 1.00 56.50 173 GLU A N 1
ATOM 1404 C CA . GLU A 1 173 ? -27.430 -0.366 43.026 1.00 56.50 173 GLU A CA 1
ATOM 1405 C C . GLU A 1 173 ? -28.132 -0.832 41.739 1.00 56.50 173 GLU A C 1
ATOM 1407 O O . GLU A 1 173 ? -27.480 -1.119 40.734 1.00 56.50 173 GLU A O 1
ATOM 1412 N N . THR A 1 174 ? -29.467 -0.878 41.726 1.00 60.25 174 THR A N 1
ATOM 1413 C CA . THR A 1 174 ? -30.223 -1.452 40.604 1.00 60.25 174 THR A CA 1
ATOM 1414 C C . THR A 1 174 ? -30.141 -0.598 39.336 1.00 60.25 174 THR A C 1
ATOM 1416 O O . THR A 1 174 ? -30.039 -1.143 38.241 1.00 60.25 174 THR A O 1
ATOM 1419 N N . ASP A 1 175 ? -30.148 0.733 39.457 1.00 66.88 175 ASP A N 1
ATOM 1420 C CA . ASP A 1 175 ? -30.180 1.641 38.298 1.00 66.88 175 ASP A CA 1
ATOM 1421 C C . ASP A 1 175 ? -28.792 1.772 37.637 1.00 66.88 175 ASP A C 1
ATOM 1423 O O . ASP A 1 175 ? -28.658 1.786 36.409 1.00 66.88 175 ASP A O 1
ATOM 1427 N N . VAL A 1 176 ? -27.730 1.742 38.452 1.00 70.00 176 VAL A N 1
ATOM 1428 C CA . VAL A 1 176 ? -26.331 1.747 37.991 1.00 70.00 176 VAL A CA 1
ATOM 1429 C C . VAL A 1 176 ? -25.973 0.431 37.295 1.00 70.00 176 VAL A C 1
ATOM 1431 O O . VAL A 1 176 ? -25.419 0.450 36.191 1.00 70.00 176 VAL A O 1
ATOM 1434 N N . ALA A 1 177 ? -26.362 -0.714 37.866 1.00 70.50 177 ALA A N 1
ATOM 1435 C CA . ALA A 1 177 ? -26.140 -2.025 37.254 1.00 70.50 177 ALA A CA 1
ATOM 1436 C C . ALA A 1 177 ? -26.890 -2.177 35.918 1.00 70.50 177 ALA A C 1
ATOM 1438 O O . ALA A 1 177 ? -26.334 -2.692 34.942 1.00 70.50 177 ALA A O 1
ATOM 1439 N N . VAL A 1 178 ? -28.129 -1.676 35.830 1.00 77.88 178 VAL A N 1
ATOM 1440 C CA . VAL A 1 178 ? -28.918 -1.667 34.585 1.00 77.88 178 VAL A CA 1
ATOM 1441 C C . VAL A 1 178 ? -28.273 -0.766 33.526 1.00 77.88 178 VAL A C 1
ATOM 1443 O O . VAL A 1 178 ? -28.187 -1.154 32.354 1.00 77.88 178 VAL A O 1
ATOM 1446 N N . LEU A 1 179 ? -27.758 0.406 33.913 1.00 77.75 179 LEU A N 1
ATOM 1447 C CA . LEU A 1 179 ? -27.040 1.307 33.010 1.00 77.75 179 LEU A CA 1
ATOM 1448 C C . LEU A 1 179 ? -25.732 0.683 32.494 1.00 77.75 179 LEU A C 1
ATOM 1450 O O . LEU A 1 179 ? -25.444 0.772 31.296 1.00 77.75 179 LEU A O 1
ATOM 1454 N N . ALA A 1 180 ? -24.966 0.021 33.362 1.00 76.44 180 ALA A N 1
ATOM 1455 C CA . ALA A 1 180 ? -23.746 -0.696 32.997 1.00 76.44 180 ALA A CA 1
ATOM 1456 C C . ALA A 1 180 ? -24.034 -1.845 32.018 1.00 76.44 180 ALA A C 1
ATOM 1458 O O . ALA A 1 180 ? -23.397 -1.933 30.963 1.00 76.44 180 ALA A O 1
ATOM 1459 N N . PHE A 1 181 ? -25.061 -2.659 32.288 1.00 79.31 181 PHE A N 1
ATOM 1460 C CA . PHE A 1 181 ? -25.510 -3.715 31.376 1.00 79.31 181 PHE A CA 1
ATOM 1461 C C . PHE A 1 181 ? -25.943 -3.165 30.014 1.00 79.31 181 PHE A C 1
ATOM 1463 O O . PHE A 1 181 ? -25.627 -3.752 28.974 1.00 79.31 181 PHE A O 1
ATOM 1470 N N . LYS A 1 182 ? -26.638 -2.021 29.988 1.00 84.38 182 LYS A N 1
ATOM 1471 C CA . LYS A 1 182 ? -27.042 -1.356 28.743 1.00 84.38 182 LYS A CA 1
ATOM 1472 C C . LYS A 1 182 ? -25.826 -0.891 27.935 1.00 84.38 182 LYS A C 1
ATOM 1474 O O . LYS A 1 182 ? -25.747 -1.198 26.745 1.00 84.38 182 LYS A O 1
ATOM 1479 N N . LYS A 1 183 ? -24.853 -0.233 28.577 1.00 82.19 183 LYS A N 1
ATOM 1480 C CA . LYS A 1 183 ? -23.598 0.203 27.935 1.00 82.19 183 LYS A CA 1
ATOM 1481 C C . LYS A 1 183 ? -22.779 -0.980 27.412 1.00 82.19 183 LYS A C 1
ATOM 1483 O O . LYS A 1 183 ? -22.295 -0.933 26.282 1.00 82.19 183 LYS A O 1
ATOM 1488 N N . LEU A 1 184 ? -22.678 -2.063 28.184 1.00 85.06 184 LEU A N 1
ATOM 1489 C CA . LEU A 1 184 ? -22.002 -3.290 27.761 1.00 85.06 184 LEU A CA 1
ATOM 1490 C C . LEU A 1 184 ? -22.701 -3.923 26.552 1.00 85.06 184 LEU A C 1
ATOM 1492 O O . LEU A 1 184 ? -22.044 -4.283 25.577 1.00 85.06 184 LEU A O 1
ATOM 1496 N N . ARG A 1 185 ? -24.036 -3.999 26.563 1.00 87.12 185 ARG A N 1
ATOM 1497 C CA . ARG A 1 185 ? -24.820 -4.507 25.428 1.00 87.12 185 ARG A CA 1
ATOM 1498 C C . ARG A 1 185 ? -24.570 -3.695 24.159 1.00 87.12 185 ARG A C 1
ATOM 1500 O O . ARG A 1 185 ? -24.429 -4.276 23.082 1.00 87.12 185 ARG A O 1
ATOM 1507 N N . ASP A 1 186 ? -24.511 -2.372 24.262 1.00 86.00 186 ASP A N 1
ATOM 1508 C CA . ASP A 1 186 ? -24.239 -1.511 23.109 1.00 86.00 186 ASP A CA 1
ATOM 1509 C C . ASP A 1 186 ? -22.788 -1.637 22.624 1.00 86.00 186 ASP A C 1
ATOM 1511 O O . ASP A 1 186 ? -22.547 -1.661 21.413 1.00 86.00 186 ASP A O 1
ATOM 1515 N N . CYS A 1 187 ? -21.844 -1.853 23.540 1.00 85.62 187 CYS A N 1
ATOM 1516 C CA . CYS A 1 187 ? -20.462 -2.186 23.215 1.00 85.62 187 CYS A CA 1
ATOM 1517 C C . CYS A 1 187 ? -20.353 -3.513 22.442 1.00 85.62 187 CYS A C 1
ATOM 1519 O O . CYS A 1 187 ? -19.730 -3.566 21.382 1.00 85.62 187 CYS A O 1
ATOM 1521 N N . VAL A 1 188 ? -21.050 -4.566 22.883 1.00 89.62 188 VAL A N 1
ATOM 1522 C CA . VAL A 1 188 ? -21.107 -5.858 22.173 1.00 89.62 188 VAL A CA 1
ATOM 1523 C C . VAL A 1 188 ? -21.710 -5.696 20.774 1.00 89.62 188 VAL A C 1
ATOM 1525 O O . VAL A 1 188 ? -21.170 -6.228 19.802 1.00 89.62 188 VAL A O 1
ATOM 1528 N N . LYS A 1 189 ? -22.785 -4.910 20.620 1.00 88.81 189 LYS A N 1
ATOM 1529 C CA . LYS A 1 189 ? -23.345 -4.598 19.290 1.00 88.81 189 LYS A CA 1
ATOM 1530 C C . LYS A 1 189 ? -22.340 -3.856 18.407 1.00 88.81 189 LYS A C 1
ATOM 1532 O O . LYS A 1 189 ? -22.269 -4.122 17.207 1.00 88.81 189 LYS A O 1
ATOM 1537 N N . GLN A 1 190 ? -21.586 -2.907 18.960 1.00 87.56 190 GLN A N 1
ATOM 1538 C CA . GLN A 1 190 ? -20.538 -2.201 18.222 1.00 87.56 190 GLN A CA 1
ATOM 1539 C C . GLN A 1 190 ? -19.399 -3.151 17.824 1.00 87.56 190 GLN A C 1
ATOM 1541 O O . GLN A 1 190 ? -18.962 -3.108 16.675 1.00 87.56 190 GLN A O 1
ATOM 1546 N N . HIS A 1 191 ? -18.992 -4.060 18.713 1.00 91.19 191 HIS A N 1
ATOM 1547 C CA . HIS A 1 191 ? -18.001 -5.096 18.429 1.00 91.19 191 HIS A CA 1
ATOM 1548 C C . HIS A 1 191 ? -18.418 -5.985 17.256 1.00 91.19 191 HIS A C 1
ATOM 1550 O O . HIS A 1 191 ? -17.660 -6.162 16.306 1.00 91.19 191 HIS A O 1
ATOM 1556 N N . LEU A 1 192 ? -19.655 -6.488 17.279 1.00 90.94 192 LEU A N 1
ATOM 1557 C CA . LEU A 1 192 ? -20.204 -7.330 16.215 1.00 90.94 192 LEU A CA 1
ATOM 1558 C C . LEU A 1 192 ? -20.255 -6.595 14.870 1.00 90.94 192 LEU A C 1
ATOM 1560 O O . LEU A 1 192 ? -19.883 -7.165 13.842 1.00 90.94 192 LEU A O 1
ATOM 1564 N N . ARG A 1 193 ? -20.659 -5.315 14.867 1.00 89.62 193 ARG A N 1
ATOM 1565 C CA . ARG A 1 193 ? -20.627 -4.473 13.658 1.00 89.62 193 ARG A CA 1
ATOM 1566 C C . ARG A 1 193 ? -19.210 -4.329 13.108 1.00 89.62 193 ARG A C 1
ATOM 1568 O O . ARG A 1 193 ? -19.013 -4.451 11.902 1.00 89.62 193 ARG A O 1
ATOM 1575 N N . LEU A 1 194 ? -18.230 -4.120 13.982 1.00 90.75 194 LEU A N 1
ATOM 1576 C CA . LEU A 1 194 ? -16.833 -3.960 13.596 1.00 90.75 194 LEU A CA 1
ATOM 1577 C C . LEU A 1 194 ? -16.217 -5.268 13.076 1.00 90.75 194 LEU A C 1
ATOM 1579 O O . LEU A 1 194 ? -15.523 -5.248 12.065 1.00 90.75 194 LEU A O 1
ATOM 1583 N N . ILE A 1 195 ? -16.537 -6.414 13.684 1.00 92.19 195 ILE A N 1
ATOM 1584 C CA . ILE A 1 195 ? -16.143 -7.735 13.165 1.00 92.19 195 ILE A CA 1
ATOM 1585 C C . ILE A 1 195 ? -16.726 -7.961 11.768 1.00 92.19 195 ILE A C 1
ATOM 1587 O O . ILE A 1 195 ? -16.018 -8.430 10.878 1.00 92.19 195 ILE A O 1
ATOM 1591 N N . CYS A 1 196 ? -18.002 -7.627 11.557 1.00 91.12 196 CYS A N 1
ATOM 1592 C CA . CYS A 1 196 ? -18.636 -7.751 10.245 1.00 91.12 196 CYS A CA 1
ATOM 1593 C C . CYS A 1 196 ? -17.924 -6.877 9.198 1.00 91.12 196 CYS A C 1
ATOM 1595 O O . CYS A 1 196 ? -17.605 -7.344 8.105 1.00 91.12 196 CYS A O 1
ATOM 1597 N N . TYR A 1 197 ? -17.590 -5.639 9.566 1.00 89.06 197 TYR A N 1
ATOM 1598 C CA . TYR A 1 197 ? -16.834 -4.715 8.724 1.00 89.06 197 TYR A CA 1
ATOM 1599 C C . TYR A 1 197 ? -15.439 -5.249 8.358 1.00 89.06 197 TYR A C 1
ATOM 1601 O O . TYR A 1 197 ? -15.096 -5.308 7.176 1.00 89.06 197 TYR A O 1
ATOM 1609 N N . VAL A 1 198 ? -14.668 -5.728 9.340 1.00 92.00 198 VAL A N 1
ATOM 1610 C CA . VAL A 1 198 ? -13.343 -6.335 9.113 1.00 92.00 198 VAL A CA 1
ATOM 1611 C C . VAL A 1 198 ? -13.446 -7.589 8.247 1.00 92.00 198 VAL A C 1
ATOM 1613 O O . VAL A 1 198 ? -12.635 -7.782 7.346 1.00 92.00 198 VAL A O 1
ATOM 1616 N N . ARG A 1 199 ? -14.468 -8.426 8.454 1.00 92.38 199 ARG A N 1
ATOM 1617 C CA . ARG A 1 199 ? -14.695 -9.624 7.634 1.00 92.38 199 ARG A CA 1
ATOM 1618 C C . ARG A 1 199 ? -14.997 -9.271 6.177 1.00 92.38 199 ARG A C 1
ATOM 1620 O O . ARG A 1 199 ? -14.487 -9.933 5.275 1.00 92.38 199 ARG A O 1
ATOM 1627 N N . ASN A 1 200 ? -15.787 -8.224 5.940 1.00 89.69 200 ASN A N 1
ATOM 1628 C CA . ASN A 1 200 ? -16.063 -7.740 4.589 1.00 89.69 200 ASN A CA 1
ATOM 1629 C C . ASN A 1 200 ? -14.796 -7.193 3.924 1.00 89.69 200 ASN A C 1
ATOM 1631 O O . ASN A 1 200 ? -14.510 -7.571 2.790 1.00 89.69 200 ASN A O 1
ATOM 1635 N N . MET A 1 201 ? -13.988 -6.396 4.633 1.00 90.25 201 MET A N 1
ATOM 1636 C CA . MET A 1 201 ? -12.677 -5.977 4.124 1.00 90.25 201 MET A CA 1
ATOM 1637 C C . MET A 1 201 ? -11.782 -7.161 3.783 1.00 90.25 201 MET A C 1
ATOM 1639 O O . MET A 1 201 ? -11.205 -7.207 2.702 1.00 90.25 201 MET A O 1
ATOM 1643 N N . GLN A 1 202 ? -11.671 -8.127 4.697 1.00 91.88 202 GLN A N 1
ATOM 1644 C CA . GLN A 1 202 ? -10.841 -9.307 4.503 1.00 91.88 202 GLN A CA 1
ATOM 1645 C C . GLN A 1 202 ? -11.286 -10.073 3.258 1.00 91.88 202 GLN A C 1
ATOM 1647 O O . GLN A 1 202 ? -10.448 -10.463 2.458 1.00 91.88 202 GLN A O 1
ATOM 1652 N N . ARG A 1 203 ? -12.592 -10.237 3.034 1.00 88.69 203 ARG A N 1
ATOM 1653 C CA . ARG A 1 203 ? -13.108 -10.906 1.834 1.00 88.69 203 ARG A CA 1
ATOM 1654 C C . ARG A 1 203 ? -12.696 -10.199 0.538 1.00 88.69 203 ARG A C 1
ATOM 1656 O O . ARG A 1 203 ? -12.407 -10.881 -0.439 1.00 88.69 203 ARG A O 1
ATOM 1663 N N . VAL A 1 204 ? -12.664 -8.867 0.533 1.00 88.00 204 VAL A N 1
ATOM 1664 C CA . VAL A 1 204 ? -12.280 -8.066 -0.641 1.00 88.00 204 VAL A CA 1
ATOM 1665 C C . VAL A 1 204 ? -10.764 -8.075 -0.849 1.00 88.00 204 VAL A C 1
ATOM 1667 O O . VAL A 1 204 ? -10.288 -8.321 -1.954 1.00 88.00 204 VAL A O 1
ATOM 1670 N N . PHE A 1 205 ? -9.987 -7.830 0.206 1.00 88.31 205 PHE A N 1
ATOM 1671 C CA . PHE A 1 205 ? -8.549 -7.589 0.084 1.00 88.31 205 PHE A CA 1
ATOM 1672 C C . PHE A 1 205 ? -7.687 -8.847 0.232 1.00 88.31 205 PHE A C 1
ATOM 1674 O O . PHE A 1 205 ? -6.580 -8.866 -0.300 1.00 88.31 205 PHE A O 1
ATOM 1681 N N . ALA A 1 206 ? -8.150 -9.909 0.902 1.00 90.88 206 ALA A N 1
ATOM 1682 C CA . ALA A 1 206 ? -7.300 -11.063 1.217 1.00 90.88 206 ALA A CA 1
ATOM 1683 C C . ALA A 1 206 ? -6.781 -11.783 -0.029 1.00 90.88 206 ALA A C 1
ATOM 1685 O O . ALA A 1 206 ? -5.600 -12.113 -0.079 1.00 90.88 206 ALA A O 1
ATOM 1686 N N . ILE A 1 207 ? -7.627 -12.002 -1.042 1.00 88.69 207 ILE A N 1
ATOM 1687 C CA . ILE A 1 207 ? -7.195 -12.682 -2.270 1.00 88.69 207 ILE A CA 1
ATOM 1688 C C . ILE A 1 207 ? -6.166 -11.848 -3.044 1.00 88.69 207 ILE A C 1
ATOM 1690 O O . ILE A 1 207 ? -5.185 -12.388 -3.552 1.00 88.69 207 ILE A O 1
ATOM 1694 N N . ILE A 1 208 ? -6.343 -10.524 -3.060 1.00 88.12 208 ILE A N 1
ATOM 1695 C CA . ILE A 1 208 ? -5.437 -9.591 -3.737 1.00 88.12 208 ILE A CA 1
ATOM 1696 C C . ILE A 1 208 ? -4.091 -9.546 -3.005 1.00 88.12 208 ILE A C 1
ATOM 1698 O O . ILE A 1 208 ? -3.042 -9.648 -3.636 1.00 88.12 208 ILE A O 1
ATOM 1702 N N . LEU A 1 209 ? -4.110 -9.453 -1.671 1.00 90.56 209 LEU A N 1
ATOM 1703 C CA . LEU A 1 209 ? -2.905 -9.483 -0.840 1.00 90.56 209 LEU A CA 1
ATOM 1704 C C . LEU A 1 209 ? -2.173 -10.825 -0.942 1.00 90.56 209 LEU A C 1
ATOM 1706 O O . LEU A 1 209 ? -0.948 -10.846 -1.005 1.00 90.56 209 LEU A O 1
ATOM 1710 N N . LEU A 1 210 ? -2.898 -11.944 -1.004 1.00 91.19 210 LEU A N 1
ATOM 1711 C CA . LEU A 1 210 ? -2.294 -13.259 -1.206 1.00 91.19 210 LEU A CA 1
ATOM 1712 C C . LEU A 1 210 ? -1.586 -13.332 -2.564 1.00 91.19 210 LEU A C 1
ATOM 1714 O O . LEU A 1 210 ? -0.423 -13.727 -2.625 1.00 91.19 210 LEU A O 1
ATOM 1718 N N . GLY A 1 211 ? -2.250 -12.891 -3.637 1.00 88.12 211 GLY A N 1
ATOM 1719 C CA . GLY A 1 211 ? -1.642 -12.799 -4.965 1.00 88.12 211 GLY A CA 1
ATOM 1720 C C . GLY A 1 211 ? -0.401 -11.902 -4.974 1.00 88.12 211 GLY A C 1
ATOM 1721 O O . GLY A 1 211 ? 0.637 -12.290 -5.509 1.00 88.12 211 GLY A O 1
ATOM 1722 N N . GLN A 1 212 ? -0.471 -10.749 -4.303 1.00 88.50 212 GLN A N 1
ATOM 1723 C CA . GLN A 1 212 ? 0.652 -9.829 -4.131 1.00 88.50 212 GLN A CA 1
ATOM 1724 C C . GLN A 1 212 ? 1.846 -10.499 -3.444 1.00 88.50 212 GLN A C 1
ATOM 1726 O O . GLN A 1 212 ? 2.979 -10.347 -3.902 1.00 88.50 212 GLN A O 1
ATOM 1731 N N . LEU A 1 213 ? 1.609 -11.232 -2.354 1.00 91.00 213 LEU A N 1
ATOM 1732 C CA . LEU A 1 213 ? 2.657 -11.917 -1.597 1.00 91.00 213 LEU A CA 1
ATOM 1733 C C . LEU A 1 213 ? 3.319 -13.022 -2.424 1.00 91.00 213 LEU A C 1
ATOM 1735 O O . LEU A 1 213 ? 4.547 -13.104 -2.464 1.00 91.00 213 LEU A O 1
ATOM 1739 N N . LEU A 1 214 ? 2.521 -13.827 -3.130 1.00 91.06 214 LEU A N 1
ATOM 1740 C CA . LEU A 1 214 ? 3.029 -14.886 -4.001 1.00 91.06 214 LEU A CA 1
ATOM 1741 C C . LEU A 1 214 ? 3.884 -14.307 -5.133 1.00 91.06 214 LEU A C 1
ATOM 1743 O O . LEU A 1 214 ? 5.029 -14.723 -5.303 1.00 91.06 214 LEU A O 1
ATOM 1747 N N . LEU A 1 215 ? 3.391 -13.295 -5.850 1.00 87.62 215 LEU A N 1
ATOM 1748 C CA . LEU A 1 215 ? 4.149 -12.648 -6.927 1.00 87.62 215 LEU A CA 1
ATOM 1749 C C . LEU A 1 215 ? 5.423 -11.972 -6.407 1.00 87.62 215 LEU A C 1
ATOM 1751 O O . LEU A 1 215 ? 6.484 -12.114 -7.013 1.00 87.62 215 LEU A O 1
ATOM 1755 N N . SER A 1 216 ? 5.347 -11.301 -5.256 1.00 86.50 216 SER A N 1
ATOM 1756 C CA . SER A 1 216 ? 6.516 -10.673 -4.631 1.00 86.50 216 SER A CA 1
ATOM 1757 C C . SER A 1 216 ? 7.573 -11.707 -4.251 1.00 86.50 216 SER A C 1
ATOM 1759 O O . SER A 1 216 ? 8.756 -11.463 -4.464 1.00 86.50 216 SER A O 1
ATOM 1761 N N . SER A 1 217 ? 7.175 -12.879 -3.745 1.00 90.25 217 SER A N 1
ATOM 1762 C CA . SER A 1 217 ? 8.118 -13.956 -3.423 1.00 90.25 217 SER A CA 1
ATOM 1763 C C . SER A 1 217 ? 8.889 -14.421 -4.660 1.00 90.25 217 SER A C 1
ATOM 1765 O O . SER A 1 217 ? 10.115 -14.495 -4.629 1.00 90.25 217 SER A O 1
ATOM 1767 N N . VAL A 1 218 ? 8.191 -14.609 -5.783 1.00 87.75 218 VAL A N 1
ATOM 1768 C CA . VAL A 1 218 ? 8.786 -15.000 -7.064 1.00 87.75 218 VAL A CA 1
ATOM 1769 C C . VAL A 1 218 ? 9.761 -13.926 -7.554 1.00 87.75 218 VAL A C 1
ATOM 1771 O O . VAL A 1 218 ? 10.902 -14.237 -7.897 1.00 87.75 218 VAL A O 1
ATOM 1774 N N . VAL A 1 219 ? 9.354 -12.653 -7.520 1.00 83.94 219 VAL A N 1
ATOM 1775 C CA . VAL A 1 219 ? 10.200 -11.508 -7.896 1.00 83.94 219 VAL A CA 1
ATOM 1776 C C . VAL A 1 219 ? 11.454 -11.424 -7.022 1.00 83.94 219 VAL A C 1
ATOM 1778 O O . VAL A 1 219 ? 12.551 -11.245 -7.551 1.00 83.94 219 VAL A O 1
ATOM 1781 N N . ILE A 1 220 ? 11.326 -11.602 -5.704 1.00 85.06 220 ILE A N 1
ATOM 1782 C CA . ILE A 1 220 ? 12.459 -11.598 -4.768 1.00 85.06 220 ILE A CA 1
ATOM 1783 C C . ILE A 1 220 ? 13.398 -12.774 -5.051 1.00 85.06 220 ILE A C 1
ATOM 1785 O O . ILE A 1 220 ? 14.613 -12.583 -5.054 1.00 85.06 220 ILE A O 1
ATOM 1789 N N . CYS A 1 221 ? 12.875 -13.968 -5.334 1.00 86.12 221 CYS A N 1
ATOM 1790 C CA . CYS A 1 221 ? 13.692 -15.127 -5.690 1.00 86.12 221 CYS A CA 1
ATOM 1791 C C . CYS A 1 221 ? 14.503 -14.878 -6.970 1.00 86.12 221 CYS A C 1
ATOM 1793 O O . CYS A 1 221 ? 15.719 -15.077 -6.972 1.00 86.12 221 CYS A O 1
ATOM 1795 N N . PHE A 1 222 ? 13.865 -14.390 -8.039 1.00 81.81 222 PHE A N 1
ATOM 1796 C CA . PHE A 1 222 ? 14.556 -14.080 -9.294 1.00 81.81 222 PHE A CA 1
ATOM 1797 C C . PHE A 1 222 ? 15.545 -12.915 -9.147 1.00 81.81 222 PHE A C 1
ATOM 1799 O O . PHE A 1 222 ? 16.680 -13.006 -9.620 1.00 81.81 222 PHE A O 1
ATOM 1806 N N . GLY A 1 223 ? 15.149 -11.842 -8.459 1.00 75.69 223 GLY A N 1
ATOM 1807 C CA . GLY A 1 223 ? 16.005 -10.685 -8.196 1.00 75.69 223 GLY A CA 1
ATOM 1808 C C . GLY A 1 223 ? 17.209 -11.038 -7.322 1.00 75.69 223 GLY A C 1
ATOM 1809 O O . GLY A 1 223 ? 18.336 -10.655 -7.635 1.00 75.69 223 GLY A O 1
ATOM 1810 N N . GLY A 1 224 ? 16.996 -11.834 -6.273 1.00 77.31 224 GLY A N 1
ATOM 1811 C CA . GLY A 1 224 ? 18.044 -12.350 -5.396 1.00 77.31 224 GLY A CA 1
ATOM 1812 C C . GLY A 1 224 ? 19.017 -13.265 -6.136 1.00 77.31 224 GLY A C 1
ATOM 1813 O O . GLY A 1 224 ? 20.229 -13.101 -6.005 1.00 77.31 224 GLY A O 1
ATOM 1814 N N . PHE A 1 225 ? 18.512 -14.165 -6.984 1.00 79.75 225 PHE A N 1
ATOM 1815 C CA . PHE A 1 225 ? 19.352 -15.004 -7.840 1.00 79.75 225 PHE A CA 1
ATOM 1816 C C . PHE A 1 225 ? 20.223 -14.163 -8.785 1.00 79.75 225 PHE A C 1
ATOM 1818 O O . PHE A 1 225 ? 21.433 -14.377 -8.863 1.00 79.75 225 PHE A O 1
ATOM 1825 N N . GLN A 1 226 ? 19.644 -13.159 -9.452 1.00 73.44 226 GLN A N 1
ATOM 1826 C CA . GLN A 1 226 ? 20.391 -12.257 -10.332 1.00 73.44 226 GLN A CA 1
ATOM 1827 C C . GLN A 1 226 ? 21.442 -11.444 -9.565 1.00 73.44 226 GLN A C 1
ATOM 1829 O O . GLN A 1 226 ? 22.565 -11.283 -10.051 1.00 73.44 226 GLN A O 1
ATOM 1834 N N . PHE A 1 227 ? 21.108 -10.957 -8.367 1.00 74.19 227 PHE A N 1
ATOM 1835 C CA . PHE A 1 227 ? 22.043 -10.238 -7.506 1.00 74.19 227 PHE A CA 1
ATOM 1836 C C . PHE A 1 227 ? 23.227 -11.123 -7.105 1.00 74.19 227 PHE A C 1
ATOM 1838 O O . PHE A 1 227 ? 24.376 -10.715 -7.272 1.00 74.19 227 PHE A O 1
ATOM 1845 N N . LEU A 1 228 ? 22.962 -12.351 -6.649 1.00 76.81 228 LEU A N 1
ATOM 1846 C CA . LEU A 1 228 ? 23.997 -13.310 -6.267 1.00 76.81 228 LEU A CA 1
ATOM 1847 C C . LEU A 1 228 ? 24.881 -13.686 -7.458 1.00 76.81 228 LEU A C 1
ATOM 1849 O O . LEU A 1 228 ? 26.102 -13.610 -7.352 1.00 76.81 228 LEU A O 1
ATOM 1853 N N . PHE A 1 229 ? 24.292 -14.017 -8.606 1.00 73.81 229 PHE A N 1
ATOM 1854 C CA . PHE A 1 229 ? 25.040 -14.370 -9.814 1.00 73.81 229 PHE A CA 1
ATOM 1855 C C . PHE A 1 229 ? 25.942 -13.219 -10.290 1.00 73.81 229 PHE A C 1
ATOM 1857 O O . PHE A 1 229 ? 27.125 -13.415 -10.571 1.00 73.81 229 PHE A O 1
ATOM 1864 N N . THR A 1 230 ? 25.418 -11.990 -10.294 1.00 67.81 230 THR A N 1
ATOM 1865 C CA . THR A 1 230 ? 26.173 -10.791 -10.689 1.00 67.81 230 THR A CA 1
ATOM 1866 C C . THR A 1 230 ? 27.271 -10.447 -9.680 1.00 67.81 230 THR A C 1
ATOM 1868 O O . THR A 1 230 ? 28.367 -10.046 -10.072 1.00 67.81 230 THR A O 1
ATOM 1871 N N . ALA A 1 231 ? 27.012 -10.606 -8.379 1.00 62.84 231 ALA A N 1
ATOM 1872 C CA . ALA A 1 231 ? 28.006 -10.381 -7.333 1.00 62.84 231 ALA A CA 1
ATOM 1873 C C . ALA A 1 231 ? 29.158 -11.390 -7.433 1.00 62.84 231 ALA A C 1
ATOM 1875 O O . ALA A 1 231 ? 30.319 -10.986 -7.386 1.00 62.84 231 ALA A O 1
ATOM 1876 N N . GLN A 1 232 ? 28.851 -12.672 -7.646 1.00 58.88 232 GLN A N 1
ATOM 1877 C CA . GLN A 1 232 ? 29.852 -13.726 -7.822 1.00 58.88 232 GLN A CA 1
ATOM 1878 C C . GLN A 1 232 ? 30.716 -13.485 -9.070 1.00 58.88 232 GLN A C 1
ATOM 1880 O O . GLN A 1 232 ? 31.939 -13.551 -8.976 1.00 58.88 232 GLN A O 1
ATOM 1885 N N . LEU A 1 233 ? 30.123 -13.102 -10.209 1.00 56.28 233 LEU A N 1
ATOM 1886 C CA . LEU A 1 233 ? 30.869 -12.763 -11.430 1.00 56.28 233 LEU A CA 1
ATOM 1887 C C . LEU A 1 233 ? 31.744 -11.514 -11.269 1.00 56.28 233 LEU A C 1
ATOM 1889 O O . L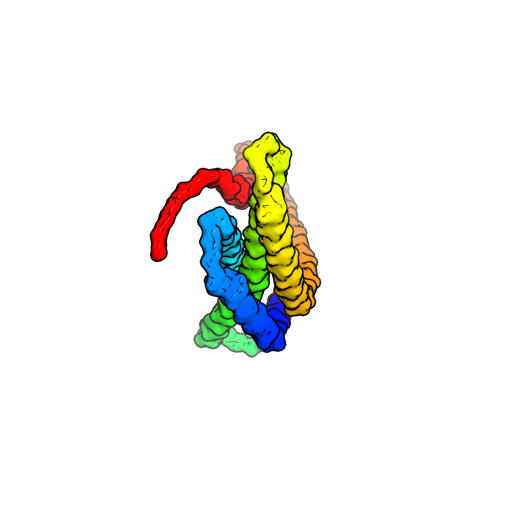EU A 1 233 ? 32.913 -11.544 -11.635 1.00 56.28 233 LEU A O 1
ATOM 1893 N N . LYS A 1 234 ? 31.238 -10.435 -10.655 1.00 58.38 234 LYS A N 1
ATOM 1894 C CA . LYS A 1 234 ? 32.030 -9.214 -10.403 1.00 58.38 234 LYS A CA 1
ATOM 1895 C C . LYS A 1 234 ? 33.179 -9.460 -9.422 1.00 58.38 234 LYS A C 1
ATOM 1897 O O . LYS A 1 234 ? 34.242 -8.849 -9.553 1.00 58.38 234 LYS A O 1
ATOM 1902 N N . ILE A 1 235 ? 32.982 -10.342 -8.441 1.00 57.66 235 ILE A N 1
ATOM 1903 C CA . ILE A 1 235 ? 34.037 -10.795 -7.528 1.00 57.66 235 ILE A CA 1
ATOM 1904 C C . ILE A 1 235 ? 35.055 -11.647 -8.289 1.00 57.66 235 ILE A C 1
ATOM 1906 O O . ILE A 1 235 ? 36.246 -11.377 -8.171 1.00 57.66 235 ILE A O 1
ATOM 1910 N N . LEU A 1 236 ? 34.618 -12.603 -9.112 1.00 54.00 236 LEU A N 1
ATOM 1911 C CA . LEU A 1 236 ? 35.500 -13.454 -9.913 1.00 54.00 236 LEU A CA 1
ATOM 1912 C C . LEU A 1 236 ? 36.306 -12.639 -10.932 1.00 54.00 236 LEU A C 1
ATOM 1914 O O . LEU A 1 236 ? 37.511 -12.826 -11.033 1.00 54.00 236 LEU A O 1
ATOM 1918 N N . GLU A 1 237 ? 35.697 -11.674 -11.619 1.00 57.47 237 GLU A N 1
ATOM 1919 C CA . GLU A 1 237 ? 36.394 -10.743 -12.509 1.00 57.47 237 GLU A CA 1
ATOM 1920 C C . GLU A 1 237 ? 37.391 -9.862 -11.757 1.00 57.47 237 GLU A C 1
ATOM 1922 O O . GLU A 1 237 ? 38.498 -9.637 -12.246 1.00 57.47 237 GLU A O 1
ATOM 1927 N N . LYS A 1 238 ? 37.042 -9.372 -10.559 1.00 58.62 238 LYS A N 1
ATOM 1928 C CA . LYS A 1 238 ? 37.991 -8.646 -9.703 1.00 58.62 238 LYS A CA 1
ATOM 1929 C C . LYS A 1 238 ? 39.135 -9.548 -9.253 1.00 58.62 238 LYS A C 1
ATOM 1931 O O . LYS A 1 238 ? 40.276 -9.101 -9.287 1.00 58.62 238 LYS A O 1
ATOM 1936 N N . ILE A 1 239 ? 38.865 -10.798 -8.882 1.00 58.06 239 ILE A N 1
ATOM 1937 C CA . ILE A 1 239 ? 39.881 -11.781 -8.488 1.00 58.06 239 ILE A CA 1
ATOM 1938 C C . ILE A 1 239 ? 40.776 -12.132 -9.679 1.00 58.06 239 ILE A C 1
ATOM 1940 O O . ILE A 1 239 ? 41.991 -12.130 -9.525 1.00 58.06 239 ILE A O 1
ATOM 1944 N N . LEU A 1 240 ? 40.220 -12.351 -10.871 1.00 59.00 240 LEU A N 1
ATOM 1945 C CA . LEU A 1 240 ? 40.970 -12.620 -12.100 1.00 59.00 240 LEU A CA 1
ATOM 1946 C C . LEU A 1 240 ? 41.800 -11.407 -12.527 1.00 59.00 240 LEU A C 1
ATOM 1948 O O . LEU A 1 240 ? 42.969 -11.567 -12.868 1.00 59.00 240 LEU A O 1
ATOM 1952 N N . LYS A 1 241 ? 41.258 -10.185 -12.439 1.00 58.50 241 LYS A N 1
ATOM 1953 C CA . LYS A 1 241 ? 42.013 -8.943 -12.672 1.00 58.50 241 LYS A CA 1
ATOM 1954 C C . LYS A 1 241 ? 43.128 -8.774 -11.645 1.00 58.50 241 LYS A C 1
ATOM 1956 O O . LYS A 1 241 ? 44.247 -8.470 -12.037 1.00 58.50 241 LYS A O 1
ATOM 1961 N N . ILE A 1 242 ? 42.875 -9.032 -10.360 1.00 63.53 242 ILE A N 1
ATOM 1962 C CA . ILE A 1 242 ? 43.910 -9.032 -9.316 1.00 63.53 242 ILE A CA 1
ATOM 1963 C C . ILE A 1 242 ? 44.955 -10.110 -9.604 1.00 63.53 242 ILE A C 1
ATOM 1965 O O . ILE A 1 242 ? 46.137 -9.821 -9.510 1.00 63.53 242 ILE A O 1
ATOM 1969 N N . PHE A 1 243 ? 44.568 -11.318 -10.010 1.00 59.00 243 PHE A N 1
ATOM 1970 C CA . PHE A 1 243 ? 45.494 -12.403 -10.330 1.00 59.00 243 PHE A CA 1
ATOM 1971 C C . PHE A 1 243 ? 46.350 -12.079 -11.560 1.00 59.00 243 PHE A C 1
ATOM 1973 O O . PHE A 1 243 ? 47.563 -12.268 -11.530 1.00 59.00 243 PHE A O 1
ATOM 1980 N N . MET A 1 244 ? 45.754 -11.511 -12.611 1.00 52.38 244 MET A N 1
ATOM 1981 C CA . MET A 1 244 ? 46.449 -11.008 -13.801 1.00 52.38 244 MET A CA 1
ATOM 1982 C C . MET A 1 244 ? 47.395 -9.855 -13.450 1.00 52.38 244 MET A C 1
ATOM 1984 O O . MET A 1 244 ? 48.538 -9.842 -13.902 1.00 52.38 244 MET A O 1
ATOM 1988 N N . ILE A 1 245 ? 46.968 -8.922 -12.593 1.00 65.25 245 ILE A N 1
ATOM 1989 C CA . ILE A 1 245 ? 47.801 -7.832 -12.072 1.00 65.25 245 ILE A CA 1
ATOM 1990 C C . ILE A 1 245 ? 48.933 -8.388 -11.207 1.00 65.25 245 ILE A C 1
ATOM 1992 O O . ILE A 1 245 ? 50.066 -7.969 -11.378 1.00 65.25 245 ILE A O 1
ATOM 1996 N N . VAL A 1 246 ? 48.688 -9.361 -10.331 1.00 63.06 246 VAL A N 1
ATOM 1997 C CA . VAL A 1 246 ? 49.712 -10.010 -9.499 1.00 63.06 246 VAL A CA 1
ATOM 1998 C C . VAL A 1 246 ? 50.692 -10.792 -10.369 1.00 63.06 246 VAL A C 1
ATOM 2000 O O . VAL A 1 246 ? 51.890 -10.710 -10.126 1.00 63.06 246 VAL A O 1
ATOM 2003 N N . LYS A 1 247 ? 50.230 -11.492 -11.411 1.00 58.62 247 LYS A N 1
ATOM 2004 C CA . LYS A 1 247 ? 51.080 -12.189 -12.388 1.00 58.62 247 LYS A CA 1
ATOM 2005 C C . LYS A 1 247 ? 51.938 -11.195 -13.177 1.00 58.62 247 LYS A C 1
ATOM 2007 O O . LYS A 1 247 ? 53.147 -11.393 -13.271 1.00 58.62 247 LYS A O 1
ATOM 2012 N N . ASN A 1 248 ? 51.355 -10.087 -13.638 1.00 55.50 248 ASN A N 1
ATOM 2013 C CA . ASN A 1 248 ? 52.075 -8.996 -14.302 1.00 55.50 248 ASN A CA 1
ATOM 2014 C C . ASN A 1 248 ? 53.053 -8.277 -13.364 1.00 55.50 248 ASN A C 1
ATOM 2016 O O . ASN A 1 248 ? 54.184 -8.006 -13.751 1.00 55.50 248 ASN A O 1
ATOM 2020 N N . ILE A 1 249 ? 52.676 -8.022 -12.110 1.00 56.59 249 ILE A N 1
ATOM 2021 C CA . ILE A 1 249 ? 53.556 -7.457 -11.083 1.00 56.59 249 ILE A CA 1
ATOM 2022 C C . ILE A 1 249 ? 54.662 -8.452 -10.738 1.00 56.59 249 ILE A C 1
ATOM 2024 O O . ILE A 1 249 ? 55.780 -8.017 -10.525 1.00 56.59 249 ILE A O 1
ATOM 2028 N N . LYS A 1 250 ? 54.418 -9.767 -10.714 1.00 51.97 250 LYS A N 1
ATOM 2029 C CA . LYS A 1 250 ? 55.447 -10.791 -10.458 1.00 51.97 250 LYS A CA 1
ATOM 2030 C C . LYS A 1 250 ? 56.433 -10.902 -11.629 1.00 51.97 250 LYS A C 1
ATOM 2032 O O . LYS A 1 250 ? 57.632 -10.984 -11.384 1.00 51.97 250 LYS A O 1
ATOM 2037 N N . LEU A 1 251 ? 55.954 -10.782 -12.870 1.00 52.19 251 LEU A N 1
ATOM 2038 C CA . LEU A 1 251 ? 56.786 -10.654 -14.076 1.00 52.19 251 LEU A CA 1
ATOM 2039 C C . LEU A 1 251 ? 57.618 -9.361 -14.068 1.00 52.19 251 LEU A C 1
ATOM 2041 O O . LEU A 1 251 ? 58.813 -9.388 -14.355 1.00 52.19 251 LEU A O 1
ATOM 2045 N N . LYS A 1 252 ? 57.025 -8.234 -13.660 1.00 45.38 252 LYS A N 1
ATOM 2046 C CA . LYS A 1 252 ? 57.730 -6.950 -13.533 1.00 45.38 252 LYS A CA 1
ATOM 2047 C C . LYS A 1 252 ? 58.705 -6.962 -12.343 1.00 45.38 252 LYS A C 1
ATOM 2049 O O . LYS A 1 252 ? 59.822 -6.486 -12.452 1.00 45.38 252 LYS A O 1
ATOM 2054 N N . LYS A 1 253 ? 58.358 -7.603 -11.228 1.00 41.94 253 LYS A N 1
ATOM 2055 C CA . LYS A 1 253 ? 59.188 -7.720 -10.016 1.00 41.94 253 LYS A CA 1
ATOM 2056 C C . LYS A 1 253 ? 60.387 -8.657 -10.197 1.00 41.94 253 LYS A C 1
ATOM 2058 O O . LYS A 1 253 ? 61.368 -8.467 -9.491 1.00 41.94 253 LYS A O 1
ATOM 2063 N N . ASN A 1 254 ? 60.352 -9.597 -11.147 1.00 44.16 254 ASN A N 1
ATOM 2064 C CA . ASN A 1 254 ? 61.551 -10.330 -11.577 1.00 44.16 254 ASN A CA 1
ATOM 2065 C C . ASN A 1 254 ? 62.543 -9.441 -12.350 1.00 44.16 254 ASN A C 1
ATOM 2067 O O . ASN A 1 254 ? 63.740 -9.671 -12.246 1.00 44.16 254 ASN A O 1
ATOM 2071 N N . ASN A 1 255 ? 62.069 -8.406 -13.052 1.00 42.22 255 ASN A N 1
ATOM 2072 C CA . ASN A 1 255 ? 62.921 -7.448 -13.771 1.00 42.22 255 ASN A CA 1
ATOM 2073 C C . ASN A 1 255 ? 63.428 -6.282 -12.898 1.00 42.22 255 ASN A C 1
ATOM 2075 O O . ASN A 1 255 ? 64.462 -5.703 -13.199 1.00 42.22 255 ASN A O 1
ATOM 2079 N N . TYR A 1 256 ? 62.739 -5.946 -11.802 1.00 38.81 256 TYR A N 1
ATOM 2080 C CA . TYR A 1 256 ? 63.064 -4.784 -10.955 1.00 38.81 256 TYR A CA 1
ATOM 2081 C C . TYR A 1 256 ? 63.384 -5.158 -9.497 1.00 38.81 256 TYR A C 1
ATOM 2083 O O . TYR A 1 256 ? 63.179 -4.369 -8.577 1.00 38.81 256 TYR A O 1
ATOM 2091 N N . LYS A 1 257 ? 63.919 -6.364 -9.251 1.00 37.91 257 LYS A N 1
ATOM 2092 C CA . LYS A 1 257 ? 64.500 -6.755 -7.950 1.00 37.91 257 LYS A CA 1
ATOM 2093 C C . LYS A 1 257 ? 65.925 -6.193 -7.768 1.00 37.91 257 LYS A C 1
ATOM 2095 O O . LYS A 1 257 ? 66.793 -6.868 -7.230 1.00 37.91 257 LYS A O 1
ATOM 2100 N N . LEU A 1 258 ? 66.133 -4.943 -8.180 1.00 37.41 258 LEU A N 1
ATOM 2101 C CA . LEU A 1 258 ? 67.172 -4.037 -7.698 1.00 37.41 258 LEU A CA 1
ATOM 2102 C C . LEU A 1 258 ? 66.421 -2.759 -7.279 1.00 37.41 258 LEU A C 1
ATOM 2104 O O . LEU A 1 258 ? 65.703 -2.187 -8.088 1.00 37.41 258 LEU A O 1
ATOM 2108 N N . HIS A 1 259 ? 66.562 -2.349 -6.018 1.00 31.27 259 HIS A N 1
ATOM 2109 C CA . HIS A 1 259 ? 65.927 -1.182 -5.376 1.00 31.27 259 HIS A CA 1
ATOM 2110 C C . HIS A 1 259 ? 64.467 -1.291 -4.863 1.00 31.27 259 HIS A C 1
ATOM 2112 O O . HIS A 1 259 ? 63.494 -0.867 -5.470 1.00 31.27 259 HIS A O 1
ATOM 2118 N N . THR A 1 260 ? 64.384 -1.819 -3.634 1.00 30.98 260 THR A N 1
ATOM 2119 C CA . THR A 1 260 ? 63.837 -1.176 -2.414 1.00 30.98 260 THR A CA 1
ATOM 2120 C C . THR A 1 260 ? 62.404 -0.600 -2.375 1.00 30.98 260 THR A C 1
ATOM 2122 O O . THR A 1 260 ? 62.102 0.402 -3.001 1.00 30.98 260 THR A O 1
ATOM 2125 N N . LYS A 1 261 ? 61.601 -1.225 -1.476 1.00 34.91 261 LYS A N 1
ATOM 2126 C CA . LYS A 1 261 ? 60.558 -0.731 -0.518 1.00 34.91 261 LYS A CA 1
ATOM 2127 C C . LYS A 1 261 ? 59.816 0.577 -0.872 1.00 34.91 261 LYS A C 1
ATOM 2129 O O . LYS A 1 261 ? 60.440 1.598 -1.078 1.00 34.91 261 LYS A O 1
ATOM 2134 N N . ARG A 1 262 ? 58.486 0.699 -0.763 1.00 31.81 262 ARG A N 1
ATOM 2135 C CA . ARG A 1 262 ? 57.534 0.254 0.283 1.00 31.81 262 ARG A CA 1
ATOM 2136 C C . ARG A 1 262 ? 56.112 0.395 -0.297 1.00 31.81 262 ARG A C 1
ATOM 2138 O O . ARG A 1 262 ? 55.852 1.332 -1.041 1.00 31.81 262 ARG A O 1
ATOM 2145 N N . ILE A 1 263 ? 55.198 -0.500 0.068 1.00 42.59 263 ILE A N 1
ATOM 2146 C CA . ILE A 1 263 ? 53.775 -0.452 -0.308 1.00 42.59 263 ILE A CA 1
ATOM 2147 C C . ILE A 1 263 ? 52.984 0.060 0.898 1.00 42.59 263 ILE A C 1
ATOM 2149 O O . ILE A 1 263 ? 53.167 -0.469 1.991 1.00 42.59 263 ILE A O 1
ATOM 2153 N N . ASN A 1 264 ? 52.092 1.030 0.689 1.00 30.33 264 ASN A N 1
ATOM 2154 C CA . ASN A 1 264 ? 51.041 1.382 1.643 1.00 30.33 264 ASN A CA 1
ATOM 2155 C C . ASN A 1 264 ? 49.677 1.014 1.043 1.00 30.33 264 ASN A C 1
ATOM 2157 O O . ASN A 1 264 ? 49.282 1.538 0.005 1.00 30.33 264 ASN A O 1
ATOM 2161 N N . ILE A 1 265 ? 48.977 0.097 1.712 1.00 44.94 265 ILE A N 1
ATOM 2162 C CA . ILE A 1 265 ? 47.582 -0.279 1.470 1.00 44.94 265 ILE A CA 1
ATOM 2163 C C . ILE A 1 265 ? 46.790 0.295 2.632 1.00 44.94 265 ILE A C 1
ATOM 2165 O O . ILE A 1 265 ? 46.898 -0.249 3.726 1.00 44.94 265 ILE A O 1
ATOM 2169 N N . ILE A 1 266 ? 45.983 1.337 2.420 1.00 37.03 266 ILE A N 1
ATOM 2170 C CA . ILE A 1 266 ? 44.895 1.662 3.350 1.00 37.03 266 ILE A CA 1
ATOM 2171 C C . ILE A 1 266 ? 43.675 2.184 2.577 1.00 37.03 266 ILE A C 1
ATOM 2173 O O . ILE A 1 266 ? 43.776 3.106 1.775 1.00 37.03 266 ILE A O 1
ATOM 2177 N N . SER A 1 267 ? 42.519 1.617 2.948 1.00 36.56 267 SER A N 1
ATOM 2178 C CA . SER A 1 267 ? 41.145 2.131 2.814 1.00 36.56 267 SER A CA 1
ATOM 2179 C C . SER A 1 267 ? 40.327 1.799 1.557 1.00 36.56 267 SER A C 1
ATOM 2181 O O . SER A 1 267 ? 40.041 2.656 0.733 1.00 36.56 267 SER A O 1
ATOM 2183 N N . PHE A 1 268 ? 39.767 0.582 1.521 1.00 38.47 268 PHE A N 1
ATOM 2184 C CA . PHE A 1 268 ? 38.456 0.335 0.883 1.00 38.47 268 PHE A CA 1
ATOM 2185 C C . PHE A 1 268 ? 37.398 -0.231 1.855 1.00 38.47 268 PHE A C 1
ATOM 2187 O O . PHE A 1 268 ? 36.220 -0.312 1.526 1.00 38.47 268 PHE A O 1
ATOM 2194 N N . SER A 1 269 ? 37.787 -0.519 3.106 1.00 37.59 269 SER A N 1
ATOM 2195 C CA . SER A 1 269 ? 36.866 -0.957 4.167 1.00 37.59 269 SER A CA 1
ATOM 2196 C C . SER A 1 269 ? 36.002 0.177 4.747 1.00 37.59 269 SER A C 1
ATOM 2198 O O . SER A 1 269 ? 35.025 -0.101 5.436 1.00 37.59 269 SER A O 1
ATOM 2200 N N . LYS A 1 270 ? 36.325 1.455 4.479 1.00 34.19 270 LYS A N 1
ATOM 2201 C CA . LYS A 1 270 ? 35.576 2.610 5.020 1.00 34.19 270 LYS A CA 1
ATOM 2202 C C . LYS A 1 270 ? 34.342 3.001 4.199 1.00 34.19 270 LYS A C 1
ATOM 2204 O O . LYS A 1 270 ? 33.432 3.606 4.750 1.00 34.19 270 LYS A O 1
ATOM 2209 N N . ILE A 1 271 ? 34.268 2.615 2.924 1.00 39.72 271 ILE A N 1
ATOM 2210 C CA . ILE A 1 271 ? 33.132 2.975 2.058 1.00 39.72 271 ILE A CA 1
ATOM 2211 C C . ILE A 1 271 ? 31.935 2.048 2.306 1.00 39.72 271 ILE A C 1
ATOM 2213 O O . ILE A 1 271 ? 30.803 2.514 2.340 1.00 39.72 271 ILE A O 1
ATOM 2217 N N . PHE A 1 272 ? 32.174 0.766 2.596 1.00 38.94 272 PHE A N 1
ATOM 2218 C CA . PHE A 1 272 ? 31.092 -0.192 2.859 1.00 38.94 272 PHE A CA 1
ATOM 2219 C C . PHE A 1 272 ? 30.489 -0.060 4.271 1.00 38.94 272 PHE A C 1
ATOM 2221 O O . PHE A 1 272 ? 29.328 -0.386 4.494 1.00 38.94 272 PHE A O 1
ATOM 2228 N N . SER A 1 273 ? 31.250 0.489 5.225 1.00 38.22 273 SER A N 1
ATOM 2229 C CA . SER A 1 273 ? 30.750 0.780 6.574 1.00 38.22 273 SER A CA 1
ATOM 2230 C C . SER A 1 273 ? 29.886 2.052 6.617 1.00 38.22 273 SER A C 1
ATOM 2232 O O . SER A 1 273 ? 28.936 2.102 7.393 1.00 38.22 273 SER A O 1
ATOM 2234 N N . LEU A 1 274 ? 30.126 3.043 5.743 1.00 36.62 274 LEU A N 1
ATOM 2235 C CA . LEU A 1 274 ? 29.381 4.313 5.745 1.00 36.62 274 LEU A CA 1
ATOM 2236 C C . LEU A 1 274 ? 27.918 4.175 5.289 1.00 36.62 274 LEU A C 1
ATOM 2238 O O . LEU A 1 274 ? 27.052 4.881 5.800 1.00 36.62 274 LEU A O 1
ATOM 2242 N N . THR A 1 275 ? 27.624 3.248 4.374 1.00 40.62 275 THR A N 1
ATOM 2243 C CA . THR A 1 275 ? 26.256 3.015 3.879 1.00 40.62 275 THR A CA 1
ATOM 2244 C C . THR A 1 275 ? 25.410 2.225 4.884 1.00 40.62 275 THR A C 1
ATOM 2246 O O . THR A 1 275 ? 24.206 2.443 4.980 1.00 40.62 275 THR A O 1
ATOM 2249 N N . PHE A 1 276 ? 26.038 1.368 5.698 1.00 39.88 276 PHE A N 1
ATOM 2250 C CA . PHE A 1 276 ? 25.358 0.610 6.757 1.00 39.88 276 PHE A CA 1
ATOM 2251 C C . PHE A 1 276 ? 25.192 1.433 8.052 1.00 39.88 276 PHE A C 1
ATOM 2253 O O . PHE A 1 276 ? 24.187 1.296 8.747 1.00 39.88 276 PHE A O 1
ATOM 2260 N N . LEU A 1 277 ? 26.118 2.361 8.348 1.00 35.28 277 LEU A N 1
ATOM 2261 C CA . LEU A 1 277 ? 26.004 3.274 9.498 1.00 35.28 277 LEU A CA 1
ATOM 2262 C C . LEU A 1 277 ? 24.947 4.378 9.307 1.00 35.28 277 LEU A C 1
ATOM 2264 O O . LEU A 1 277 ? 24.442 4.904 10.297 1.00 35.28 277 LEU A O 1
ATOM 2268 N N . PHE A 1 278 ? 24.594 4.729 8.065 1.00 35.31 278 PHE A N 1
ATOM 2269 C CA . PHE A 1 278 ? 23.532 5.709 7.791 1.00 35.31 278 PHE A CA 1
ATOM 2270 C C . PHE A 1 278 ? 22.126 5.147 8.060 1.00 35.31 278 PHE A C 1
ATOM 2272 O O . PHE A 1 278 ? 21.236 5.895 8.455 1.00 35.31 278 PHE A O 1
ATOM 2279 N N . LEU A 1 279 ? 21.941 3.827 7.938 1.00 37.88 279 LEU A N 1
ATOM 2280 C CA . LEU A 1 279 ? 20.675 3.144 8.236 1.00 37.88 279 LEU A CA 1
ATOM 2281 C C . LEU A 1 279 ? 20.429 2.947 9.743 1.00 37.88 279 LEU A C 1
ATOM 2283 O O . LEU A 1 279 ? 19.277 2.906 10.161 1.00 37.88 279 LEU A O 1
ATOM 2287 N N . PHE A 1 280 ? 21.480 2.904 10.572 1.00 32.91 280 PHE A N 1
ATOM 2288 C CA . PHE A 1 280 ? 21.362 2.759 12.035 1.00 32.91 280 PHE A CA 1
ATOM 2289 C C . PHE A 1 280 ? 21.349 4.086 12.813 1.00 32.91 280 PHE A C 1
ATOM 2291 O O . PHE A 1 280 ? 21.129 4.088 14.021 1.00 32.91 280 PHE A O 1
ATOM 2298 N N . LYS A 1 281 ? 21.571 5.224 12.139 1.00 28.56 281 LYS A N 1
ATOM 2299 C CA . LYS A 1 281 ? 21.459 6.570 12.738 1.00 28.56 281 LYS A CA 1
ATOM 2300 C C . LYS A 1 281 ? 20.078 7.207 12.548 1.00 28.56 281 LYS A C 1
ATOM 2302 O O . LYS A 1 281 ? 19.854 8.341 12.969 1.00 28.56 281 LYS A O 1
ATOM 2307 N N . ILE A 1 282 ? 19.152 6.450 11.958 1.00 36.12 282 ILE A N 1
ATOM 2308 C CA . ILE A 1 282 ? 17.714 6.643 12.121 1.00 36.12 282 ILE A CA 1
ATOM 2309 C C . ILE A 1 282 ? 17.405 6.281 13.579 1.00 36.12 282 ILE A C 1
ATOM 2311 O O . ILE A 1 282 ? 17.681 5.166 14.001 1.00 36.12 282 ILE A O 1
ATOM 2315 N N . PHE A 1 283 ? 16.838 7.237 14.313 1.00 43.41 283 PHE A N 1
ATOM 2316 C CA . PHE A 1 283 ? 16.540 7.274 15.754 1.00 43.41 283 PHE A CA 1
ATOM 2317 C C . PHE 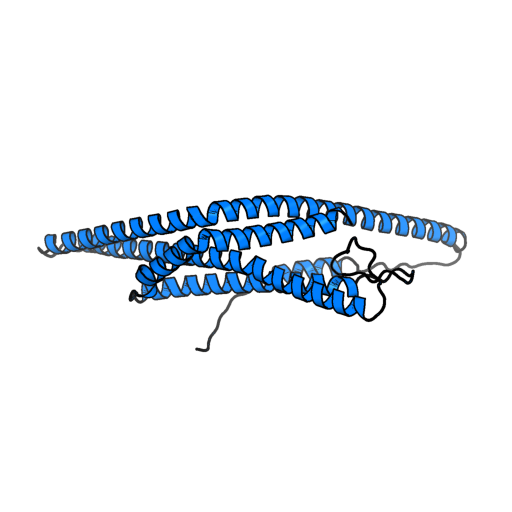A 1 283 ? 17.617 7.948 16.616 1.00 43.41 283 PHE A C 1
ATOM 2319 O O . PHE A 1 283 ? 18.538 7.322 17.137 1.00 43.41 283 PHE A O 1
ATOM 2326 N N . PRO A 1 284 ? 17.418 9.256 16.862 1.00 29.81 284 PRO A N 1
ATOM 2327 C CA . PRO A 1 284 ? 16.899 9.627 18.176 1.00 29.81 284 PRO A CA 1
ATOM 2328 C C . PRO A 1 284 ? 15.667 10.554 18.157 1.00 29.81 284 PRO A C 1
ATOM 2330 O O . PRO A 1 284 ? 15.310 11.181 17.167 1.00 29.81 284 PRO A O 1
ATOM 2333 N N . LYS A 1 285 ? 15.010 10.545 19.322 1.00 43.22 285 LYS A N 1
ATOM 2334 C CA . LYS A 1 285 ? 13.736 11.145 19.750 1.00 43.22 285 LYS A CA 1
ATOM 2335 C C . LYS A 1 285 ? 13.603 12.673 19.563 1.00 43.22 285 LYS A C 1
ATOM 2337 O O . LYS A 1 285 ? 14.582 13.390 19.723 1.00 43.22 285 LYS A O 1
ATOM 2342 N N . LYS A 1 286 ? 12.322 13.097 19.519 1.00 28.97 286 LYS A N 1
ATOM 2343 C CA . LYS A 1 286 ? 11.685 14.421 19.793 1.00 28.97 286 LYS A CA 1
ATOM 2344 C C . LYS A 1 286 ? 11.267 15.225 18.541 1.00 28.97 286 LYS A C 1
ATOM 2346 O O . LYS A 1 286 ? 12.096 15.516 17.700 1.00 28.97 286 LYS A O 1
ATOM 2351 N N . PHE A 1 287 ? 9.952 15.385 18.287 1.00 32.84 287 PHE A N 1
ATOM 2352 C CA . PHE A 1 287 ? 9.046 16.471 18.768 1.00 32.84 287 PHE A CA 1
ATOM 2353 C C . PHE A 1 287 ? 9.422 17.815 18.087 1.00 32.84 287 PHE A C 1
ATOM 2355 O O . PHE A 1 287 ? 10.560 18.227 18.225 1.00 32.84 287 PHE A O 1
ATOM 2362 N N . ILE A 1 288 ? 8.587 18.516 17.296 1.00 33.47 288 ILE A N 1
ATOM 2363 C CA . ILE A 1 288 ? 7.440 19.359 17.713 1.00 33.47 288 ILE A CA 1
ATOM 2364 C C . ILE A 1 288 ? 6.861 20.109 16.473 1.00 33.47 288 ILE A C 1
ATOM 2366 O O . ILE A 1 288 ? 7.622 20.676 15.703 1.00 33.47 288 ILE A O 1
ATOM 2370 N N . TYR A 1 289 ? 5.521 20.105 16.365 1.00 29.64 289 TYR A N 1
ATOM 2371 C CA . TYR A 1 289 ? 4.558 21.140 15.900 1.00 29.64 289 TYR A CA 1
ATOM 2372 C C . TYR A 1 289 ? 4.374 21.671 14.452 1.00 29.64 289 TYR A C 1
ATOM 2374 O O . TYR A 1 289 ? 5.282 22.217 13.847 1.00 29.64 289 TYR A O 1
ATOM 2382 N N . CYS A 1 290 ? 3.066 21.689 14.099 1.00 26.05 290 CYS A N 1
ATOM 2383 C CA . CYS A 1 290 ? 2.237 22.682 13.371 1.00 26.05 290 CYS A CA 1
ATOM 2384 C C . CYS A 1 290 ? 2.592 23.082 11.924 1.00 26.05 290 CYS A C 1
ATOM 2386 O O . CYS A 1 290 ? 3.746 23.265 11.582 1.00 26.05 290 CYS A O 1
ATOM 2388 N N . LYS A 1 291 ? 1.611 23.314 11.040 1.00 25.61 291 LYS A N 1
ATOM 2389 C CA . LYS A 1 291 ? 0.434 24.178 11.247 1.00 25.61 291 LYS A CA 1
ATOM 2390 C C . LYS A 1 291 ? -0.724 23.792 10.307 1.00 25.61 291 LYS A C 1
ATOM 2392 O O . LYS A 1 291 ? -0.451 23.446 9.166 1.00 25.61 291 LYS A O 1
ATOM 2397 N N . LEU A 1 292 ? -1.927 23.872 10.895 1.00 32.41 292 LEU A N 1
ATOM 2398 C CA . LEU A 1 292 ? -3.304 23.909 10.367 1.00 32.41 292 LEU A CA 1
ATOM 2399 C C . LEU A 1 292 ? -3.558 23.502 8.911 1.00 32.41 292 LEU A C 1
ATOM 2401 O O . LEU A 1 292 ? -3.069 24.211 8.008 1.00 32.41 292 LEU A O 1
#

Sequence (292 aa):
AVTSNLCATLLLIMILVKLGSFMFYRDMIMGLIHFAEKNFWGVTYDEASAQILKGYDKLGMTMIYTFTFMVYIATFNYIFAPFFEPQEKNETEKVLPFKLWIDFPYHSPYYEITYTIQSLSTMHSGICTFCFDNFVSTFNIHAAAQLKILAHKVEVIAEHCIGDTMDQKRPLETDVAVLAFKKLRDCVKQHLRLICYVRNMQRVFAIILLGQLLLSSVVICFGGFQFLFTAQLKILEKILKIFMIVKNIKLKKNNYKLHTKRINIISFSKIFSLTFLFLFKIFPKKFIYCKL

Radius of gyration: 30.56 Å; chains: 1; bounding box: 97×39×86 Å

Secondary structure (DSSP, 8-state):
-HHHHHHHHHHHHHHHHHHHHHHHTHHHHHHHHHHHIIIIITS---HHHHHHHHHHHHHHHHHHHHHHHHHHHHHHHHHHHHHHS---SSTT----SS--SS-----TTHHHHHHHHHHHHHHHHHHHHHHHHHHHHHHHHHHHHHHHHHHHHHHHHHHHHHHHHHS---S-HHHHHHHHHHHHHHHHHHHHHHHHHHHHHHHHHHHHHHHHHHHHHHHHHHHHHHHHHHHHHHHHHHHHHHHHHHHHHHHHHHH--SS--------SHHHHHHHHHHHH------------